Protein AF-E3QUL4-F1 (afdb_monomer)

Solvent-accessible surface area (backbone atoms only — not comparable to full-atom values): 12790 Å² total; per-residue (Å²): 132,83,76,80,67,70,58,68,69,60,56,51,50,53,51,51,54,30,65,42,43,37,55,55,48,41,48,52,41,49,52,46,49,48,53,45,52,54,41,51,61,76,57,54,64,98,81,70,79,78,53,68,69,62,55,53,52,51,54,49,54,52,49,51,42,53,48,42,48,53,48,25,51,50,28,25,52,36,48,44,66,66,49,54,39,53,64,72,71,51,74,93,81,52,77,64,54,59,53,44,52,52,50,27,52,52,43,48,51,52,46,52,53,48,52,41,52,45,33,53,51,43,36,54,49,38,58,58,38,41,70,77,33,68,94,43,93,57,36,64,58,45,52,52,52,45,50,40,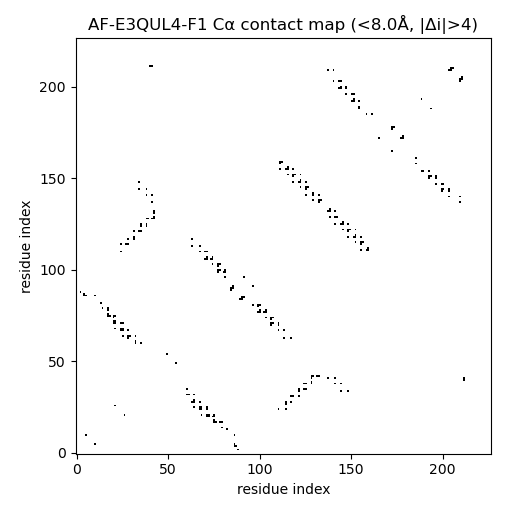35,50,53,50,35,53,51,46,53,47,53,50,49,51,51,52,52,55,66,76,34,62,87,71,37,84,84,42,73,66,37,58,49,51,54,52,49,48,54,50,50,54,55,50,50,52,49,52,40,52,51,52,52,46,56,54,63,70,34,71,93,60,41,91,73,70,75,76,78,73,72,73,77,78,76,73,89,76,133

Organism: Colletotrichum graminicola (strain M1.001 / M2 / FGSC 10212) (NCBI:txid645133)

Foldseek 3Di:
DDPPFDDVVVVVVLLCVLVCQLVLLLLLLVLLVLLQVLLVLLLDDPPDPDDVVNVVVVVVSVVLSVLSNVLSVVLSVLSCVQCVCVSVVHDDDDPVNVVSVVSSVVSSLVSLVSSLVSLVVSLVSLVVSLVVCPPHPCNVVSVLSNVLSVLSNVLSVLVNVLVVCCVVPVPPQVPDPVNVVSVVVNVCSSVVSSVSSVVSSCVCPVPPSNPSDPDCPPVPPPPDPDD

Sequence (227 aa):
MAYEGYSSKYLAGWVLQSVSIPFVHVGAASVFLSLFYLTRVLARPPSDETSRGLREGQKWAIGAFVWVCLASITSMGLSISLWAPRAVGLDYFTSSYAARSLASFVFDIALYVTDLICAISVLVYIVKARKKLLGTPLQKASNNLLACGILWLIHVVWLVLFILLTNLAYYAYTGEPLGCFLIILDVLLDIYLTFVVLVLLYVLVAKDKYAVWQPQEQEQKQEQPVV

Mean predicted aligned error: 11.68 Å

Nearest PDB structures (foldseek):
  6z0c-assembly4_D  TM=5.007E-01  e=1.179E+00  Escherichia coli
  7sk6-assembly1_A  TM=4.494E-01  e=4.145E+00  Homo sapiens
  6r1j-assembly1_D-2  TM=4.027E-01  e=6.602E+00  Aeromonas hydrophila J-1
  3szr-assembly1_A  TM=3.603E-01  e=7.592E+00  Homo sapiens

pLDDT: mean 73.42, std 15.61, range [31.94, 93.75]

Radius of gyration: 23.5 Å; Cα contacts (8 Å, |Δi|>4): 155; chains: 1; bounding box: 78×31×73 Å

Secondary structure (DSSP, 8-state):
-------HHHHHHHHHHHHHHHHHHHHHHHHHHHHHHHHHHHT--TT----HHHHHHHHHHHHHHHHHHHHHHHHHHHHHHHHHHHHTT--S--HHHHHHHHHHHHHHHHHHHHHHHHHHHHHHHHHHHHHTSTTSTTHHHHHHHHHHHHHHHHHHHHHHHHHHHHHHTTTTSSSSHHHHHHHHHHHHHHHHHHHHHHHHHHHHHH-GGG-S----TTSSSS-----

Structure (mmCIF, N/CA/C/O backbone):
data_AF-E3QUL4-F1
#
_entry.id   AF-E3QUL4-F1
#
loop_
_atom_site.group_PDB
_atom_site.id
_atom_site.type_symbol
_atom_site.label_atom_id
_atom_site.label_alt_id
_atom_site.label_comp_id
_atom_site.label_asym_id
_atom_site.label_entity_id
_atom_site.label_seq_id
_atom_site.pdbx_PDB_ins_code
_atom_site.Cartn_x
_atom_site.Cartn_y
_atom_site.Cartn_z
_atom_site.occupancy
_atom_site.B_iso_or_equiv
_atom_site.auth_seq_id
_atom_site.auth_comp_id
_atom_site.auth_asym_id
_atom_site.auth_atom_id
_atom_site.pdbx_PDB_model_num
ATOM 1 N N . MET A 1 1 ? 22.589 -4.316 -38.538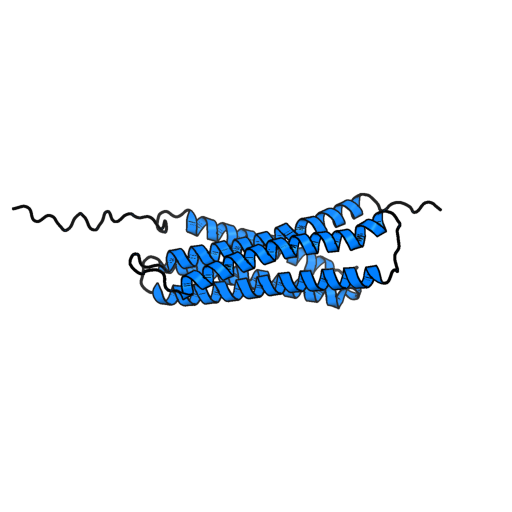 1.00 37.66 1 MET A N 1
ATOM 2 C CA . MET A 1 1 ? 22.754 -5.214 -37.378 1.00 37.66 1 MET A CA 1
ATOM 3 C C . MET A 1 1 ? 21.400 -5.313 -36.709 1.00 37.66 1 MET A C 1
ATOM 5 O O . MET A 1 1 ? 20.916 -4.301 -36.223 1.00 37.66 1 MET A O 1
ATOM 9 N N . ALA A 1 2 ? 20.736 -6.462 -36.817 1.00 31.94 2 ALA A N 1
ATOM 10 C CA . ALA A 1 2 ? 19.487 -6.694 -36.103 1.00 31.94 2 ALA A CA 1
ATOM 11 C C . ALA A 1 2 ? 19.832 -6.816 -34.616 1.00 31.94 2 ALA A C 1
ATOM 13 O O . ALA A 1 2 ? 20.668 -7.643 -34.259 1.00 31.94 2 ALA A O 1
ATOM 14 N N . TYR A 1 3 ? 19.260 -5.947 -33.782 1.00 45.00 3 TYR A N 1
ATOM 15 C CA . TYR A 1 3 ? 19.345 -6.091 -32.334 1.00 45.00 3 TYR A CA 1
ATOM 16 C C . TYR A 1 3 ? 18.737 -7.446 -31.975 1.00 45.00 3 TYR A C 1
ATOM 18 O O . TYR A 1 3 ? 17.579 -7.702 -32.308 1.00 45.00 3 TYR A O 1
ATOM 26 N N . GLU A 1 4 ? 19.526 -8.323 -31.352 1.00 47.56 4 GLU A N 1
ATOM 27 C CA . GLU A 1 4 ? 19.005 -9.531 -30.722 1.00 47.56 4 GLU A CA 1
ATOM 28 C C . GLU A 1 4 ? 17.884 -9.100 -29.774 1.00 47.56 4 GLU A C 1
ATOM 30 O O . GLU A 1 4 ? 18.109 -8.370 -28.807 1.00 47.56 4 GLU A O 1
ATOM 35 N N . GLY A 1 5 ? 16.648 -9.463 -30.125 1.00 52.28 5 GLY A N 1
ATOM 36 C CA . GLY A 1 5 ? 15.478 -9.124 -29.333 1.00 52.28 5 GLY A CA 1
ATOM 37 C C . GLY A 1 5 ? 15.658 -9.642 -27.911 1.00 52.28 5 GLY A C 1
ATOM 38 O O . GLY A 1 5 ? 16.126 -10.764 -27.711 1.00 52.28 5 GLY A O 1
ATOM 39 N N . TYR A 1 6 ? 15.295 -8.819 -26.924 1.00 58.78 6 TYR A N 1
ATOM 40 C CA . TYR A 1 6 ? 15.285 -9.222 -25.521 1.00 58.78 6 TYR A CA 1
ATOM 41 C C . TYR A 1 6 ? 14.637 -10.603 -25.372 1.00 58.78 6 TYR A C 1
ATOM 43 O O . TYR A 1 6 ? 13.536 -10.838 -25.875 1.00 58.78 6 TYR A O 1
ATOM 51 N N . SER A 1 7 ? 15.314 -11.516 -24.668 1.00 66.25 7 SER A N 1
ATOM 52 C CA . SER A 1 7 ? 14.764 -12.843 -24.382 1.00 66.25 7 SER A CA 1
ATOM 53 C C . SER A 1 7 ? 13.381 -12.695 -23.739 1.00 66.25 7 SER A C 1
ATOM 55 O O . SER A 1 7 ? 13.206 -11.936 -22.781 1.00 66.25 7 SER A O 1
ATOM 57 N N . SER A 1 8 ? 12.394 -13.423 -24.272 1.00 66.81 8 SER A N 1
ATOM 58 C CA . SER A 1 8 ? 10.973 -13.346 -23.894 1.00 66.81 8 SER A CA 1
ATOM 59 C C . SER A 1 8 ? 10.721 -13.481 -22.386 1.00 66.81 8 SER A C 1
ATOM 61 O O . SER A 1 8 ? 9.733 -12.960 -21.872 1.00 66.81 8 SER A O 1
ATOM 63 N N . LYS A 1 9 ? 11.649 -14.117 -21.660 1.00 69.12 9 LYS A N 1
ATOM 64 C CA . LYS A 1 9 ? 11.631 -14.250 -20.198 1.00 69.12 9 LYS A CA 1
ATOM 65 C C . LYS A 1 9 ? 11.775 -12.909 -19.469 1.00 69.12 9 LYS A C 1
ATOM 67 O O . LYS A 1 9 ? 11.078 -12.685 -18.484 1.00 69.12 9 LYS A O 1
ATOM 72 N N . TYR A 1 10 ? 12.633 -12.008 -19.950 1.00 71.50 10 TYR A N 1
ATOM 73 C CA . TYR A 1 10 ? 12.830 -10.690 -19.330 1.00 71.50 10 TYR A CA 1
ATOM 74 C C . TYR A 1 10 ? 11.648 -9.762 -19.592 1.00 71.50 10 TYR A C 1
ATOM 76 O O . TYR A 1 10 ? 11.209 -9.054 -18.690 1.00 71.50 10 TYR A O 1
ATOM 84 N N . LEU A 1 11 ? 11.082 -9.832 -20.801 1.00 77.06 11 LEU A N 1
ATOM 85 C CA . LEU A 1 11 ? 9.874 -9.094 -21.156 1.00 77.06 11 LEU A CA 1
ATOM 86 C C . LEU A 1 11 ? 8.696 -9.498 -20.257 1.00 77.06 11 LEU A C 1
A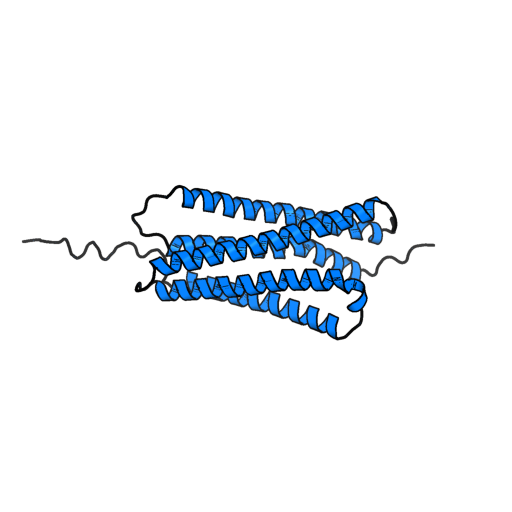TOM 88 O O . LEU A 1 11 ? 8.011 -8.636 -19.716 1.00 77.06 11 LEU A O 1
ATOM 92 N N . ALA A 1 12 ? 8.493 -10.804 -20.055 1.00 78.75 12 ALA A N 1
ATOM 93 C CA . ALA A 1 12 ? 7.454 -11.311 -19.163 1.00 78.75 12 ALA A CA 1
ATOM 94 C C . ALA A 1 12 ? 7.646 -10.817 -17.719 1.00 78.75 12 ALA A C 1
ATOM 96 O O . ALA A 1 12 ? 6.678 -10.405 -17.085 1.00 78.75 12 ALA A O 1
ATOM 97 N N . GLY A 1 13 ? 8.889 -10.796 -17.223 1.00 78.31 13 GLY A N 1
ATOM 98 C CA . GLY A 1 13 ? 9.216 -10.257 -15.902 1.00 78.31 13 GLY A CA 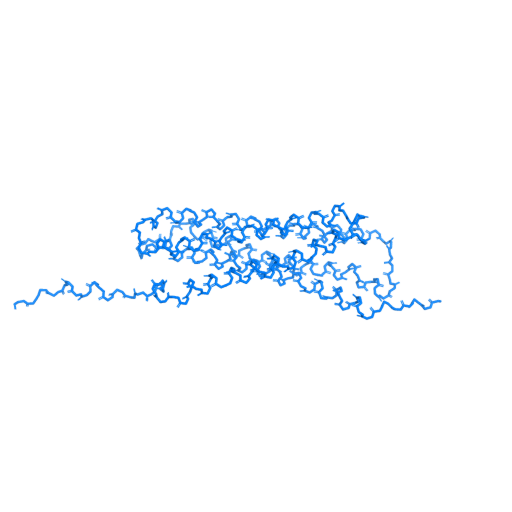1
ATOM 99 C C . GLY A 1 13 ? 8.867 -8.774 -15.756 1.00 78.31 13 GLY A C 1
ATOM 100 O O . GLY A 1 13 ? 8.212 -8.397 -14.789 1.00 78.31 13 GLY A O 1
ATOM 101 N N . TRP A 1 14 ? 9.232 -7.939 -16.731 1.00 80.12 14 TRP A N 1
ATOM 102 C CA . TRP A 1 14 ? 8.915 -6.505 -16.707 1.00 80.12 14 TRP A CA 1
ATOM 103 C C . TRP A 1 14 ? 7.418 -6.222 -16.820 1.00 80.12 14 TRP A C 1
ATOM 105 O O . TRP A 1 14 ? 6.906 -5.362 -16.107 1.00 80.12 14 TRP A O 1
ATOM 115 N N . VAL A 1 15 ? 6.700 -6.975 -17.657 1.00 83.00 15 VAL A N 1
ATOM 116 C CA . VAL A 1 15 ? 5.235 -6.884 -17.747 1.00 83.00 15 VAL A CA 1
ATOM 117 C C . VAL A 1 15 ? 4.599 -7.229 -16.407 1.00 83.00 15 VAL A C 1
ATOM 119 O O . VAL A 1 15 ? 3.779 -6.459 -15.912 1.00 83.00 15 VAL A O 1
ATOM 122 N N . LEU A 1 16 ? 4.989 -8.354 -15.803 1.00 83.25 16 LEU A N 1
ATOM 123 C CA . LEU A 1 16 ? 4.463 -8.779 -14.506 1.00 83.25 16 LEU A CA 1
ATOM 124 C C . LEU A 1 16 ? 4.759 -7.746 -13.419 1.00 83.25 16 LEU A C 1
ATOM 126 O O . LEU A 1 16 ? 3.859 -7.398 -12.659 1.00 83.25 16 LEU A O 1
ATOM 130 N N . GLN A 1 17 ? 5.977 -7.202 -13.390 1.00 81.25 17 GLN A N 1
ATOM 131 C CA . GLN A 1 17 ? 6.357 -6.163 -12.440 1.00 81.25 17 GLN A CA 1
ATOM 132 C C . GLN A 1 17 ? 5.483 -4.914 -12.598 1.00 81.25 17 GLN A C 1
ATOM 134 O O . GLN A 1 17 ? 4.876 -4.484 -11.621 1.00 81.25 17 GLN A O 1
ATOM 139 N N . SER A 1 18 ? 5.338 -4.365 -13.809 1.00 84.88 18 SER A N 1
ATOM 140 C CA . SER A 1 18 ? 4.512 -3.169 -14.026 1.00 84.88 18 SER A CA 1
ATOM 141 C C . SER A 1 18 ? 3.033 -3.418 -13.721 1.00 84.88 18 SER A C 1
ATOM 143 O O . SER A 1 18 ? 2.394 -2.590 -13.078 1.00 84.88 18 SER A O 1
ATOM 145 N N . VAL A 1 19 ? 2.486 -4.561 -14.146 1.00 87.06 19 VAL A N 1
ATOM 146 C CA . VAL A 1 19 ? 1.076 -4.917 -13.916 1.00 87.06 19 VAL A CA 1
ATOM 147 C C . VAL A 1 19 ? 0.793 -5.175 -12.437 1.00 87.06 19 VAL A C 1
ATOM 149 O O . VAL A 1 19 ? -0.322 -4.920 -11.998 1.00 87.06 19 VAL A O 1
ATOM 152 N N . SER A 1 20 ? 1.778 -5.626 -11.654 1.00 85.31 20 SER A N 1
ATOM 153 C CA . SER A 1 20 ? 1.618 -5.869 -10.213 1.00 85.31 20 SER A CA 1
ATOM 154 C C . SER A 1 20 ? 1.451 -4.594 -9.377 1.00 85.31 20 SER A C 1
ATOM 156 O O . SER A 1 20 ? 0.789 -4.645 -8.342 1.00 85.31 20 SER A O 1
ATOM 158 N N . ILE A 1 21 ? 1.959 -3.446 -9.848 1.00 86.12 21 ILE A N 1
ATOM 159 C CA . ILE A 1 21 ? 1.913 -2.146 -9.147 1.00 86.12 21 ILE A CA 1
ATOM 160 C C . ILE A 1 21 ? 0.496 -1.802 -8.644 1.00 86.12 21 ILE A C 1
ATOM 162 O O . ILE A 1 21 ? 0.326 -1.589 -7.440 1.00 86.12 21 ILE A O 1
ATOM 166 N N . PRO A 1 22 ? -0.553 -1.774 -9.495 1.00 88.12 22 PRO A N 1
ATOM 167 C CA . PRO A 1 22 ? -1.910 -1.504 -9.031 1.00 88.12 22 PRO A CA 1
ATOM 168 C C . PRO A 1 22 ? -2.423 -2.545 -8.042 1.00 88.12 22 PRO A C 1
ATOM 170 O O . PRO A 1 22 ? -3.096 -2.168 -7.092 1.00 88.12 22 PRO A O 1
ATOM 173 N N . PHE A 1 23 ? -2.102 -3.830 -8.200 1.00 85.62 23 PHE A N 1
ATOM 174 C CA . PHE A 1 23 ? -2.587 -4.853 -7.268 1.00 85.62 23 PHE A CA 1
ATOM 17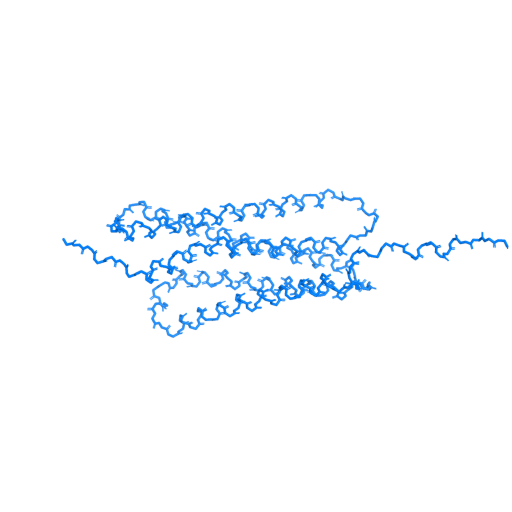5 C C . PHE A 1 23 ? -2.021 -4.664 -5.861 1.00 85.62 23 PHE A C 1
ATOM 177 O O . PHE A 1 23 ? -2.776 -4.771 -4.896 1.00 85.62 23 PHE A O 1
ATOM 184 N N . VAL A 1 24 ? -0.735 -4.325 -5.747 1.00 83.94 24 VAL A N 1
ATOM 185 C CA . VAL A 1 24 ? -0.077 -4.066 -4.458 1.00 83.94 24 VAL A CA 1
ATOM 186 C C . VAL A 1 24 ? -0.728 -2.870 -3.761 1.00 83.94 24 VAL A C 1
ATOM 188 O O . VAL A 1 24 ? -1.243 -2.997 -2.650 1.00 83.94 24 VAL A O 1
ATOM 191 N N . HIS A 1 25 ? -0.800 -1.721 -4.435 1.00 87.12 25 HIS A N 1
ATOM 192 C CA . HIS A 1 25 ? -1.299 -0.491 -3.814 1.00 87.12 25 HIS A CA 1
ATOM 193 C C . HIS A 1 25 ? -2.819 -0.480 -3.606 1.00 87.12 25 HIS A C 1
ATOM 195 O O . HIS A 1 25 ? -3.309 -0.023 -2.574 1.00 87.12 25 HIS A O 1
ATOM 201 N N . VAL A 1 26 ? -3.602 -1.024 -4.541 1.00 87.81 26 VAL A N 1
ATOM 202 C CA . VAL A 1 26 ? -5.056 -1.165 -4.351 1.00 87.81 26 VAL A CA 1
ATOM 203 C C . VAL A 1 26 ? -5.353 -2.185 -3.253 1.00 87.81 26 VAL A C 1
ATOM 205 O O . VAL A 1 26 ? -6.257 -1.960 -2.445 1.00 87.81 26 VAL A O 1
ATOM 208 N N . GLY A 1 27 ? -4.572 -3.266 -3.167 1.00 85.00 27 GLY A N 1
ATOM 209 C CA . GLY A 1 27 ? -4.618 -4.213 -2.055 1.00 85.00 27 GLY A CA 1
ATOM 210 C C . GLY A 1 27 ? -4.392 -3.506 -0.719 1.00 85.00 27 GLY A C 1
ATOM 211 O O . GLY A 1 27 ? -5.245 -3.581 0.168 1.00 85.00 27 GLY A O 1
ATOM 212 N N . ALA A 1 28 ? -3.326 -2.716 -0.616 1.00 84.50 28 ALA A N 1
ATOM 213 C CA . ALA A 1 28 ? -3.013 -1.910 0.559 1.00 84.50 28 ALA A CA 1
ATOM 214 C C . ALA A 1 28 ? -4.138 -0.936 0.948 1.00 84.50 28 ALA A C 1
ATOM 216 O O . ALA A 1 28 ? -4.596 -0.909 2.099 1.00 84.50 28 ALA A O 1
ATOM 217 N N . ALA A 1 29 ? -4.663 -0.194 -0.026 1.00 87.19 29 ALA A N 1
ATOM 218 C CA . ALA A 1 29 ? -5.773 0.727 0.184 1.00 87.19 29 ALA A CA 1
ATOM 219 C C . ALA A 1 29 ? -7.063 0.000 0.609 1.00 87.19 29 ALA A C 1
ATOM 221 O O . ALA A 1 29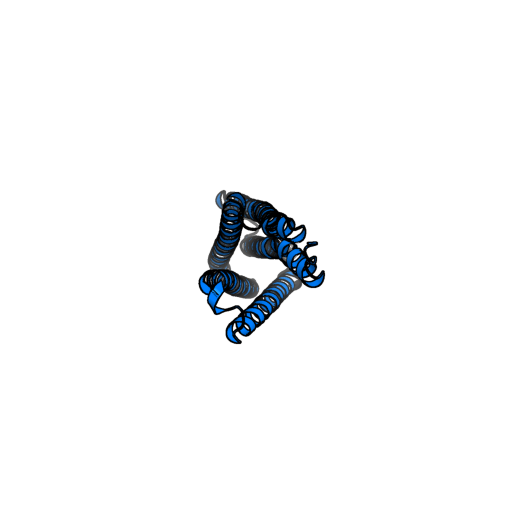 ? -7.829 0.516 1.428 1.00 87.19 29 ALA A O 1
ATOM 222 N N . SER A 1 30 ? -7.302 -1.215 0.107 1.00 86.19 30 SER A N 1
ATOM 223 C CA . SER A 1 30 ? -8.457 -2.037 0.489 1.00 86.19 30 SER A CA 1
ATOM 224 C C . SER A 1 30 ? -8.366 -2.548 1.932 1.00 86.19 30 SER A C 1
ATOM 226 O O . SER A 1 30 ? -9.372 -2.540 2.651 1.00 86.19 30 SER A O 1
ATOM 228 N N . VAL A 1 31 ? -7.166 -2.915 2.401 1.00 86.19 31 VAL A N 1
ATOM 229 C CA . VAL A 1 31 ? -6.913 -3.291 3.802 1.00 86.19 31 VAL A CA 1
ATOM 230 C C . VAL A 1 31 ? -7.156 -2.093 4.713 1.00 86.19 31 VAL A C 1
ATOM 232 O O . VAL A 1 31 ? -7.881 -2.213 5.704 1.00 86.19 31 VAL A O 1
ATOM 235 N N . PHE A 1 32 ? -6.635 -0.917 4.350 1.00 87.75 32 PHE A N 1
ATOM 236 C CA . PHE A 1 32 ? -6.916 0.332 5.060 1.00 87.75 32 PHE A CA 1
ATOM 237 C C . PHE A 1 32 ? -8.424 0.593 5.176 1.00 87.75 32 PHE A C 1
ATOM 239 O O . PHE A 1 32 ? -8.929 0.837 6.276 1.00 87.75 32 PHE A O 1
ATOM 246 N N . LEU A 1 33 ? -9.154 0.498 4.063 1.00 88.00 33 LEU A N 1
ATOM 247 C CA . LEU A 1 33 ? -10.591 0.753 4.024 1.00 88.00 33 LEU A CA 1
ATOM 248 C C . LEU A 1 33 ? -11.361 -0.253 4.895 1.00 88.00 33 LEU A C 1
ATOM 250 O O . LEU A 1 33 ? -12.254 0.133 5.654 1.00 88.00 33 LEU A O 1
ATOM 254 N N . SER A 1 34 ? -10.967 -1.526 4.850 1.00 85.44 34 SER A N 1
ATOM 255 C CA . SER A 1 34 ? -11.542 -2.602 5.664 1.00 85.44 34 SER A CA 1
ATOM 256 C C . SER A 1 34 ? -11.335 -2.347 7.156 1.00 85.44 34 SER A C 1
ATOM 258 O O . SER A 1 34 ? -12.295 -2.371 7.927 1.00 85.44 34 SER A O 1
ATOM 260 N N . LEU A 1 35 ? -10.106 -2.023 7.568 1.00 85.62 35 LEU A N 1
ATOM 261 C CA . LEU A 1 35 ? -9.788 -1.671 8.953 1.00 85.62 35 LEU A CA 1
ATOM 262 C C . LEU A 1 35 ? -10.561 -0.428 9.402 1.00 85.62 35 LEU A C 1
ATOM 264 O O . LEU A 1 35 ? -11.106 -0.414 10.506 1.00 85.62 35 LEU A O 1
ATOM 268 N N . PHE A 1 36 ? -10.666 0.595 8.554 1.00 86.31 36 PHE A N 1
ATOM 269 C CA . PHE A 1 36 ? -11.406 1.819 8.856 1.00 86.31 36 PHE A CA 1
ATOM 270 C C . PHE A 1 36 ? -12.895 1.540 9.095 1.00 86.31 36 PHE A C 1
ATOM 272 O O . PHE A 1 36 ? -13.444 1.952 10.123 1.00 86.31 36 PHE A O 1
ATOM 279 N N . TYR A 1 37 ? -13.548 0.801 8.194 1.00 83.38 37 TYR A N 1
ATOM 280 C CA . TYR A 1 37 ? -14.965 0.465 8.335 1.00 83.38 37 TYR A CA 1
ATOM 281 C C . TYR A 1 37 ? -15.231 -0.499 9.492 1.00 83.38 37 TYR A C 1
ATOM 283 O O . TYR A 1 37 ? -16.180 -0.269 10.239 1.00 83.38 37 TYR A O 1
ATOM 291 N N . LEU A 1 38 ? -14.385 -1.508 9.719 1.00 82.00 38 LEU A N 1
ATOM 292 C CA . LEU A 1 38 ? -14.512 -2.400 10.879 1.00 82.00 38 LEU A CA 1
ATOM 293 C C . LEU A 1 38 ? -14.353 -1.636 12.195 1.00 82.00 38 LEU A C 1
ATOM 295 O O . LEU A 1 38 ? -15.157 -1.806 13.110 1.00 82.00 38 LEU A O 1
ATOM 299 N N . THR A 1 39 ? -13.371 -0.735 12.277 1.00 81.81 39 THR A N 1
ATOM 300 C CA . THR A 1 39 ? -13.189 0.129 13.454 1.00 81.81 39 THR A CA 1
ATOM 301 C C . THR A 1 39 ? -14.421 0.981 13.691 1.00 81.81 39 THR A C 1
ATOM 303 O O . THR A 1 39 ? -14.902 1.075 14.817 1.00 81.81 39 THR A O 1
ATOM 306 N N . ARG A 1 40 ? -14.954 1.589 12.626 1.00 78.31 40 ARG A N 1
ATOM 307 C CA . ARG A 1 40 ? -16.162 2.412 12.691 1.00 78.31 40 ARG A CA 1
ATOM 308 C C . ARG A 1 40 ? -17.345 1.613 13.216 1.00 78.31 40 ARG A C 1
ATOM 310 O O . ARG A 1 40 ? -18.096 2.127 14.037 1.00 78.31 40 ARG A O 1
ATOM 317 N N . VAL A 1 41 ? -17.523 0.401 12.711 1.00 76.19 41 VAL A N 1
ATOM 318 C CA . VAL A 1 41 ? -18.624 -0.476 13.089 1.00 76.19 41 VAL A CA 1
ATOM 319 C C . VAL A 1 41 ? -18.518 -0.885 14.561 1.00 76.19 41 VAL A C 1
ATOM 321 O O . VAL A 1 41 ? -19.501 -0.772 15.284 1.00 76.19 41 VAL A O 1
ATOM 324 N N . LEU A 1 42 ? -17.324 -1.250 15.038 1.00 73.56 42 LEU A N 1
ATOM 325 C CA . LEU A 1 42 ? -17.105 -1.578 16.452 1.00 73.56 42 LEU A CA 1
ATOM 326 C C . LEU A 1 42 ? -17.238 -0.364 17.383 1.00 73.56 42 LEU A C 1
ATOM 328 O O . LEU A 1 42 ? -17.606 -0.519 18.540 1.00 73.56 42 LEU A O 1
ATOM 332 N N . ALA A 1 43 ? -16.909 0.839 16.908 1.00 69.44 43 ALA A N 1
ATOM 333 C CA . ALA A 1 43 ? -16.900 2.057 17.715 1.00 69.44 43 ALA A CA 1
ATOM 334 C C . ALA A 1 43 ? -18.256 2.776 17.798 1.00 69.44 43 ALA A C 1
ATOM 336 O O . ALA A 1 43 ? -18.336 3.804 18.474 1.00 69.44 43 ALA A O 1
ATOM 337 N N . ARG A 1 44 ? -19.288 2.312 17.079 1.00 66.31 44 ARG A N 1
ATOM 338 C CA . ARG A 1 44 ? -20.589 2.988 16.998 1.00 66.31 44 ARG A CA 1
ATOM 339 C C . ARG A 1 44 ? -21.531 2.484 18.102 1.00 66.31 44 ARG A C 1
ATOM 341 O O . ARG A 1 44 ? -21.897 1.312 18.069 1.00 66.31 44 ARG A O 1
ATOM 348 N N . PRO A 1 45 ? -21.979 3.338 19.039 1.00 54.78 45 PRO A N 1
ATOM 349 C CA . PRO A 1 45 ? -23.174 3.045 19.817 1.00 54.78 45 PRO A CA 1
ATOM 350 C C . PRO A 1 45 ? -24.414 3.152 18.905 1.00 54.78 45 PRO A C 1
ATOM 352 O O . PRO A 1 45 ? -24.408 3.972 17.979 1.00 54.78 45 PRO A O 1
ATOM 355 N N . PRO A 1 46 ? -25.483 2.374 19.154 1.00 49.78 46 PRO A N 1
ATOM 356 C CA . PRO A 1 46 ? -26.695 2.386 18.330 1.00 49.78 46 PRO A CA 1
ATOM 357 C C . PRO A 1 46 ? -27.433 3.739 18.280 1.00 49.78 46 PRO A C 1
ATOM 359 O O . PRO A 1 46 ? -28.239 3.944 17.381 1.00 49.78 46 PRO A O 1
ATOM 362 N N . SER A 1 47 ? -27.138 4.681 19.183 1.00 45.66 47 SER A N 1
ATOM 363 C CA . SER A 1 47 ? -27.900 5.926 19.359 1.00 45.66 47 SER A CA 1
ATOM 364 C C . SER A 1 47 ? -27.208 7.215 18.891 1.00 45.66 47 SER A C 1
ATOM 366 O O . SER A 1 47 ? -27.808 8.280 18.992 1.00 45.66 47 SER A O 1
ATOM 368 N N . ASP A 1 48 ? -25.956 7.168 18.419 1.00 47.88 48 ASP A N 1
ATOM 369 C CA . ASP A 1 48 ? -25.177 8.394 18.173 1.00 47.88 48 ASP A CA 1
ATOM 370 C C . ASP A 1 48 ? -25.283 8.845 16.703 1.00 47.88 48 ASP A C 1
ATOM 372 O O . ASP A 1 48 ? -24.636 8.305 15.789 1.00 47.88 48 ASP A O 1
ATOM 376 N N . GLU A 1 49 ? -26.134 9.847 16.467 1.00 47.16 49 GLU A N 1
ATOM 377 C CA . GLU A 1 49 ? -26.295 10.518 15.181 1.00 47.16 49 GLU A CA 1
ATOM 378 C C . GLU A 1 49 ? -24.964 11.133 14.717 1.00 47.16 49 GLU A C 1
ATOM 380 O O . GLU A 1 49 ? -24.483 12.156 15.191 1.00 47.16 49 GLU A O 1
ATOM 385 N N . THR A 1 50 ? -24.362 10.463 13.738 1.00 54.81 50 THR A N 1
ATOM 386 C CA . THR A 1 50 ? -23.500 10.988 12.668 1.00 54.81 50 THR A CA 1
ATOM 387 C C . THR A 1 50 ? -22.794 12.332 12.940 1.00 54.81 50 THR A C 1
ATOM 389 O O . THR A 1 50 ? -23.066 13.338 12.282 1.00 54.81 50 THR A O 1
ATOM 392 N N . SER A 1 51 ? -21.812 12.349 13.849 1.00 58.38 51 SER A N 1
ATOM 393 C CA . SER A 1 51 ? -20.966 13.534 14.054 1.00 58.38 51 SER A CA 1
ATOM 394 C C . SER A 1 51 ? -20.290 13.962 12.739 1.00 58.38 51 SER A C 1
ATOM 396 O O . SER A 1 51 ? -19.842 13.127 11.947 1.00 58.38 51 SER A O 1
ATOM 398 N N . ARG A 1 52 ? -20.211 15.276 12.471 1.00 61.19 52 ARG A N 1
ATOM 399 C CA . ARG A 1 52 ? -19.636 15.832 11.223 1.00 61.19 52 ARG A CA 1
ATOM 400 C C . ARG A 1 52 ? -18.241 15.272 10.913 1.00 61.19 52 ARG A C 1
ATOM 402 O O . ARG A 1 52 ? -17.967 14.927 9.767 1.00 61.19 52 ARG A O 1
ATOM 409 N N . GLY A 1 53 ? -17.407 15.079 11.938 1.00 63.38 53 GLY A N 1
ATOM 410 C CA . GLY A 1 53 ? -16.077 14.479 11.793 1.00 63.38 53 GLY A CA 1
ATOM 411 C C . GLY A 1 53 ? -16.091 13.049 11.233 1.00 63.38 53 GLY A C 1
ATOM 412 O O . GLY A 1 53 ? -15.165 12.659 10.526 1.00 63.38 53 GLY A O 1
ATOM 413 N N . LEU A 1 54 ? -17.160 12.279 11.466 1.00 65.56 54 LEU A N 1
ATOM 414 C CA . LEU A 1 54 ? -17.309 10.920 10.938 1.00 65.56 54 LEU A CA 1
ATOM 415 C C . LEU A 1 54 ? -17.603 10.903 9.428 1.00 65.56 54 LEU A C 1
ATOM 417 O O . LEU A 1 54 ? -17.158 9.990 8.729 1.00 65.56 54 LEU A O 1
ATOM 421 N N . ARG A 1 55 ? -18.350 11.893 8.916 1.00 73.50 55 ARG A N 1
ATOM 422 C CA . ARG A 1 55 ? -18.600 12.052 7.469 1.00 73.50 55 ARG A CA 1
ATOM 423 C C . ARG A 1 55 ? -17.345 12.521 6.747 1.00 73.50 55 ARG A C 1
ATOM 425 O O . ARG A 1 55 ? -17.034 11.991 5.687 1.00 73.50 55 ARG A O 1
ATOM 432 N N . GLU A 1 56 ? -16.609 13.456 7.341 1.00 79.00 56 GLU A N 1
ATOM 433 C CA . GLU A 1 56 ? -15.349 13.936 6.769 1.00 79.00 56 GLU A CA 1
ATOM 434 C C . GLU A 1 56 ? -14.292 12.823 6.701 1.00 79.00 56 GLU A C 1
ATOM 436 O O . GLU A 1 56 ? -13.659 12.647 5.663 1.00 79.00 56 GLU A O 1
ATOM 441 N N . GLY A 1 57 ? -14.185 11.972 7.732 1.00 78.00 57 GLY A N 1
ATOM 442 C CA . GLY A 1 57 ? -13.287 10.810 7.702 1.00 78.00 57 GLY A CA 1
ATOM 443 C C . GLY A 1 57 ? -13.605 9.803 6.588 1.00 78.00 57 GLY A C 1
ATOM 444 O O . GLY A 1 57 ? -12.692 9.261 5.974 1.00 78.00 57 GLY A O 1
ATOM 445 N N . GLN A 1 58 ? -14.886 9.580 6.275 1.00 83.81 58 GLN A N 1
ATOM 446 C CA . GLN A 1 58 ? -15.293 8.708 5.161 1.00 83.81 58 GLN A CA 1
ATOM 447 C C . GLN A 1 58 ? -14.952 9.299 3.798 1.00 83.81 58 GLN A C 1
ATOM 449 O O . GLN A 1 58 ? -14.442 8.584 2.940 1.00 83.81 58 GLN A O 1
ATOM 454 N N . LYS A 1 59 ? -15.222 10.595 3.597 1.00 87.06 59 LYS A N 1
ATOM 455 C CA . LYS A 1 59 ? -14.852 11.282 2.354 1.00 87.06 59 LYS A CA 1
ATOM 456 C C . LYS A 1 59 ? -13.347 11.204 2.132 1.00 87.06 59 LYS A C 1
ATOM 458 O O . LYS A 1 59 ? -12.920 10.907 1.023 1.00 87.06 59 LYS A O 1
ATOM 463 N N . TRP A 1 60 ? -12.565 11.414 3.191 1.00 89.12 60 TRP A N 1
ATOM 464 C CA . TRP A 1 60 ? -11.113 11.310 3.124 1.00 89.12 60 TRP A CA 1
ATOM 465 C C . TRP A 1 60 ? -10.653 9.882 2.814 1.00 89.12 60 TRP A C 1
ATOM 467 O O . TRP A 1 60 ? -9.849 9.701 1.910 1.00 89.12 60 TRP A O 1
ATOM 477 N N . ALA A 1 61 ? -11.206 8.863 3.482 1.00 87.88 61 ALA A N 1
ATOM 478 C CA . ALA A 1 61 ? -10.841 7.465 3.238 1.00 87.88 61 ALA A CA 1
ATOM 479 C C . ALA A 1 61 ? -11.158 7.010 1.801 1.00 87.88 61 ALA A C 1
ATOM 481 O O . ALA A 1 61 ? -10.336 6.356 1.163 1.00 87.88 61 ALA A O 1
ATOM 482 N N . ILE A 1 62 ? -12.324 7.392 1.269 1.00 89.69 62 ILE A N 1
ATOM 483 C CA . ILE A 1 62 ? -12.696 7.111 -0.125 1.00 89.69 62 ILE A CA 1
ATOM 484 C C . ILE A 1 62 ? -11.814 7.915 -1.087 1.00 89.69 62 ILE A C 1
ATOM 486 O O . ILE A 1 62 ? -11.352 7.373 -2.084 1.00 89.69 62 ILE A O 1
ATOM 490 N N . GLY A 1 63 ? -11.544 9.187 -0.783 1.00 90.75 63 GLY A N 1
ATOM 491 C CA . GLY A 1 63 ? -10.659 10.031 -1.584 1.00 90.75 63 GLY A CA 1
ATOM 492 C C . GLY A 1 63 ? -9.241 9.468 -1.676 1.00 90.75 63 GLY A C 1
ATOM 493 O O . GLY A 1 63 ? -8.693 9.391 -2.772 1.00 90.75 63 GLY A O 1
ATOM 494 N N . ALA A 1 64 ? -8.686 8.999 -0.556 1.00 89.50 64 ALA A N 1
ATOM 495 C CA . ALA A 1 64 ? -7.395 8.321 -0.510 1.00 89.50 64 ALA A CA 1
ATOM 496 C C . ALA A 1 64 ? -7.405 7.040 -1.357 1.00 89.50 64 ALA A C 1
ATOM 498 O O . ALA A 1 64 ? -6.499 6.834 -2.156 1.00 89.50 64 ALA A O 1
ATOM 499 N N . PHE A 1 65 ? -8.461 6.226 -1.262 1.00 92.19 65 PHE A N 1
ATOM 500 C CA . PHE A 1 65 ? -8.607 5.019 -2.078 1.00 92.19 65 PHE A CA 1
ATOM 501 C C . PHE A 1 65 ? -8.647 5.327 -3.585 1.00 92.19 65 PHE A C 1
ATOM 503 O O . PHE A 1 65 ? -7.930 4.704 -4.367 1.00 92.19 65 PHE A O 1
ATOM 510 N N . VAL A 1 66 ? -9.450 6.312 -3.999 1.00 93.44 66 VAL A N 1
ATOM 511 C CA . VAL A 1 66 ? -9.547 6.736 -5.407 1.00 93.44 66 VAL A CA 1
ATOM 512 C C . VAL A 1 66 ? -8.210 7.281 -5.907 1.00 93.44 66 VAL A C 1
ATOM 514 O O . VAL A 1 66 ? -7.781 6.928 -7.005 1.00 93.44 66 VAL A O 1
ATOM 517 N N . TRP A 1 67 ? -7.532 8.097 -5.097 1.00 93.75 67 TRP A N 1
ATOM 518 C CA . TRP A 1 67 ? -6.193 8.595 -5.403 1.00 93.75 67 TRP A CA 1
ATOM 519 C C . TRP A 1 67 ? -5.200 7.449 -5.615 1.00 93.75 67 TRP A C 1
ATOM 521 O O . TRP A 1 67 ? -4.535 7.427 -6.646 1.00 93.75 67 TRP A O 1
ATOM 531 N N . VAL A 1 68 ? -5.151 6.465 -4.711 1.00 92.56 68 VAL A N 1
ATOM 532 C CA . VAL A 1 68 ? -4.255 5.303 -4.830 1.00 92.56 68 VAL A CA 1
ATOM 533 C C . VAL A 1 68 ? -4.549 4.493 -6.096 1.00 92.56 68 VAL A C 1
ATOM 535 O O . VAL A 1 68 ? -3.622 4.107 -6.809 1.00 92.56 68 VAL A O 1
ATOM 538 N N . CYS A 1 69 ? -5.822 4.288 -6.446 1.00 92.44 69 CYS A N 1
ATOM 539 C CA . CYS A 1 69 ? -6.194 3.605 -7.690 1.00 92.44 69 CYS A CA 1
ATOM 540 C C . CYS A 1 69 ? -5.680 4.355 -8.931 1.00 92.44 69 CYS A C 1
ATOM 542 O O . CYS A 1 69 ? -5.070 3.760 -9.815 1.00 92.44 69 CYS A O 1
ATOM 544 N N . LEU A 1 70 ? -5.892 5.672 -8.997 1.00 93.62 70 LEU A N 1
ATOM 545 C CA . LEU A 1 70 ? -5.465 6.485 -10.139 1.00 93.62 70 LEU A CA 1
ATOM 546 C C . LEU A 1 70 ? -3.940 6.607 -10.225 1.00 93.62 70 LEU A C 1
ATOM 548 O O . LEU A 1 70 ? -3.363 6.449 -11.303 1.00 93.62 70 LEU A O 1
ATOM 552 N N . ALA A 1 71 ? -3.281 6.865 -9.097 1.00 92.38 71 ALA A N 1
ATOM 553 C CA . ALA A 1 71 ? -1.834 7.014 -9.023 1.00 92.38 71 ALA A CA 1
ATOM 554 C C . ALA A 1 71 ? -1.114 5.697 -9.346 1.00 92.38 71 ALA A C 1
ATOM 556 O O . ALA A 1 71 ? -0.112 5.723 -10.055 1.00 92.38 71 ALA A O 1
ATOM 557 N N . SER A 1 72 ? -1.646 4.545 -8.928 1.00 90.94 72 SER A N 1
ATOM 558 C CA . SER A 1 72 ? -1.043 3.238 -9.226 1.00 90.94 72 SER A CA 1
ATOM 559 C C . SER A 1 72 ? -1.188 2.820 -10.691 1.00 90.94 72 SER A C 1
ATOM 561 O O . SER A 1 72 ? -0.226 2.331 -11.280 1.00 90.94 72 SER A O 1
ATOM 563 N N . ILE A 1 73 ? -2.331 3.097 -11.333 1.00 93.06 73 ILE A N 1
ATOM 564 C CA . ILE A 1 73 ? -2.486 2.928 -12.790 1.00 93.06 73 ILE A CA 1
ATOM 565 C C . ILE A 1 73 ? -1.535 3.869 -13.544 1.00 93.06 73 ILE A C 1
ATOM 567 O O . ILE A 1 73 ? -0.921 3.475 -14.537 1.00 93.06 73 ILE A O 1
ATOM 571 N N . THR A 1 74 ? -1.383 5.104 -13.061 1.00 92.06 74 THR A N 1
ATOM 572 C CA . THR A 1 74 ? -0.450 6.078 -13.646 1.00 92.06 74 THR A CA 1
ATOM 573 C C . THR A 1 74 ? 0.998 5.601 -13.516 1.00 92.06 74 THR A C 1
ATOM 575 O O . THR A 1 74 ? 1.728 5.629 -14.507 1.00 92.06 74 THR A O 1
ATOM 578 N N . SER A 1 75 ? 1.400 5.094 -12.345 1.00 88.75 75 SER A N 1
ATOM 579 C CA . SER A 1 75 ? 2.730 4.511 -12.135 1.00 88.75 75 SER A CA 1
ATOM 580 C C . SER A 1 75 ? 2.964 3.296 -13.038 1.00 88.75 75 SER A C 1
ATOM 582 O O . SER A 1 75 ? 3.985 3.230 -13.720 1.00 88.75 75 SER A O 1
ATOM 584 N N . MET A 1 76 ? 1.983 2.395 -13.176 1.00 90.50 76 MET A N 1
ATOM 585 C CA . MET A 1 76 ? 2.053 1.287 -14.139 1.00 90.50 76 MET A CA 1
ATOM 586 C C . MET A 1 76 ? 2.309 1.789 -15.566 1.00 90.50 76 MET A C 1
ATOM 588 O O . MET A 1 76 ? 3.196 1.277 -16.249 1.00 90.50 76 MET A O 1
ATOM 592 N N . GLY A 1 77 ? 1.570 2.805 -16.019 1.00 88.88 77 GLY A N 1
ATOM 593 C CA . GLY A 1 77 ? 1.764 3.399 -17.343 1.00 88.88 77 GLY A CA 1
ATOM 594 C C . GLY A 1 77 ? 3.160 4.004 -17.526 1.00 88.88 77 GLY A C 1
ATOM 595 O O . GLY A 1 77 ? 3.798 3.785 -18.559 1.00 88.88 77 GLY A O 1
ATOM 596 N N . LEU A 1 78 ? 3.666 4.712 -16.513 1.00 87.69 78 LEU A N 1
ATOM 597 C CA . LEU A 1 78 ? 5.019 5.275 -16.513 1.00 87.69 78 LEU A CA 1
ATOM 598 C C . LEU A 1 78 ? 6.086 4.175 -16.535 1.00 87.69 78 LEU A C 1
ATOM 600 O O . LEU A 1 78 ? 7.007 4.251 -17.348 1.00 87.69 78 LEU A O 1
ATOM 604 N N . SER A 1 79 ? 5.913 3.122 -15.740 1.00 85.12 79 SER A N 1
ATOM 605 C CA . SER A 1 79 ? 6.776 1.940 -15.708 1.00 85.12 79 SER A CA 1
ATOM 606 C C . SER A 1 79 ? 6.857 1.270 -17.084 1.00 85.12 79 SER A C 1
ATOM 608 O O . SER A 1 79 ? 7.952 1.092 -17.618 1.00 85.12 79 SER A O 1
ATOM 610 N N . ILE A 1 80 ? 5.713 1.015 -17.734 1.00 86.19 80 ILE A N 1
ATOM 611 C CA . ILE A 1 80 ? 5.660 0.463 -19.101 1.00 86.19 80 ILE A CA 1
ATOM 612 C C . ILE A 1 80 ? 6.362 1.394 -20.094 1.00 86.19 80 ILE A C 1
ATOM 614 O O . ILE A 1 80 ? 7.137 0.939 -20.937 1.00 86.19 80 ILE A O 1
ATOM 618 N N . SER A 1 81 ? 6.154 2.707 -19.974 1.00 85.06 81 SER A N 1
ATOM 619 C CA . SER A 1 81 ? 6.773 3.698 -20.864 1.00 85.06 81 SER A CA 1
ATOM 620 C C . SER A 1 81 ? 8.307 3.752 -20.779 1.00 85.06 81 SER A C 1
ATOM 622 O O . SER A 1 81 ? 8.942 4.276 -21.699 1.00 85.06 81 SER A O 1
ATOM 624 N N . LEU A 1 82 ? 8.904 3.221 -19.702 1.00 80.38 82 LEU A N 1
ATOM 625 C CA . LEU A 1 82 ? 10.355 3.157 -19.504 1.00 80.38 82 LEU A CA 1
ATOM 626 C C . LEU A 1 82 ? 10.998 1.968 -20.216 1.00 80.38 82 LEU A C 1
ATOM 628 O O . LEU A 1 82 ? 12.100 2.105 -20.751 1.00 80.38 82 LEU A O 1
ATOM 632 N N . TRP A 1 83 ? 10.344 0.805 -20.225 1.00 79.88 83 TRP A N 1
ATOM 633 C CA . TRP A 1 83 ? 10.928 -0.418 -20.782 1.00 79.88 83 TRP A CA 1
ATOM 634 C C . TRP A 1 83 ? 10.373 -0.804 -22.157 1.00 79.88 83 TRP A C 1
ATOM 636 O O . TRP A 1 83 ? 11.097 -1.425 -22.936 1.00 79.88 83 TRP A O 1
ATOM 646 N N . ALA A 1 84 ? 9.149 -0.407 -22.517 1.00 81.62 84 ALA A N 1
ATOM 647 C CA . ALA A 1 84 ? 8.555 -0.756 -23.811 1.00 81.62 84 ALA A CA 1
ATOM 648 C C . ALA A 1 84 ? 9.362 -0.237 -25.022 1.00 81.62 84 ALA A C 1
ATOM 650 O O . ALA A 1 84 ? 9.573 -1.017 -25.952 1.00 81.62 84 ALA A O 1
ATOM 651 N N . PRO A 1 85 ? 9.903 1.003 -25.026 1.00 77.12 85 PRO A N 1
ATOM 652 C CA . PRO A 1 85 ? 10.773 1.470 -26.112 1.00 77.12 85 PRO A CA 1
ATOM 653 C C . PRO A 1 85 ? 12.073 0.659 -26.228 1.00 77.12 85 PRO A C 1
ATOM 655 O O . PRO A 1 85 ? 12.504 0.324 -27.330 1.00 77.12 85 PRO A O 1
ATOM 658 N N . ARG A 1 86 ? 12.652 0.251 -25.088 1.00 71.62 86 ARG A N 1
ATOM 659 C CA . ARG A 1 86 ? 13.864 -0.587 -25.043 1.00 71.62 86 ARG A CA 1
ATOM 660 C C . ARG A 1 86 ? 13.631 -1.967 -25.643 1.00 71.62 86 ARG A C 1
ATOM 662 O O . ARG A 1 86 ? 14.505 -2.485 -26.330 1.00 71.62 86 ARG A O 1
ATOM 669 N N . ALA A 1 87 ? 12.451 -2.543 -25.415 1.00 73.06 87 ALA A N 1
ATOM 670 C CA . ALA A 1 87 ? 12.081 -3.848 -25.953 1.00 73.06 87 ALA A CA 1
ATOM 671 C C . ALA A 1 87 ? 12.010 -3.867 -27.492 1.00 73.06 87 ALA A C 1
ATOM 673 O O . ALA A 1 87 ? 12.219 -4.917 -28.094 1.00 73.06 87 ALA A O 1
ATOM 674 N N . VAL A 1 88 ? 11.761 -2.714 -28.126 1.00 74.75 88 VAL A N 1
ATOM 675 C CA . VAL A 1 88 ? 11.703 -2.556 -29.592 1.00 74.75 88 VAL A CA 1
ATOM 676 C C . VAL A 1 88 ? 12.941 -1.863 -30.180 1.00 74.75 88 VAL A C 1
ATOM 678 O O . VAL A 1 88 ? 12.933 -1.473 -31.345 1.00 74.75 88 VAL A O 1
ATOM 681 N N . GLY A 1 89 ? 14.012 -1.703 -29.393 1.00 66.56 89 GLY A N 1
ATOM 682 C CA . GLY A 1 89 ? 15.275 -1.103 -29.843 1.00 66.56 89 GLY A CA 1
ATOM 683 C C . GLY A 1 89 ? 15.229 0.416 -30.056 1.00 66.56 89 GLY A C 1
ATOM 684 O O . GLY A 1 89 ? 16.140 0.973 -30.668 1.00 66.56 89 GLY A O 1
ATOM 685 N N . LEU A 1 90 ? 14.189 1.093 -29.559 1.00 65.94 90 LEU A N 1
ATOM 686 C CA . LEU A 1 90 ? 14.031 2.543 -29.639 1.00 65.94 90 LEU A CA 1
ATOM 687 C C . LEU A 1 90 ? 14.573 3.205 -28.367 1.00 65.94 90 LEU A C 1
ATOM 689 O O . LEU A 1 90 ? 13.862 3.398 -27.385 1.00 65.94 90 LEU A O 1
ATOM 693 N N . ASP A 1 91 ? 15.842 3.585 -28.474 1.00 60.06 91 ASP A N 1
ATOM 694 C CA . ASP A 1 91 ? 16.540 4.633 -27.728 1.00 60.06 91 ASP A CA 1
ATOM 695 C C . ASP A 1 91 ? 16.812 4.437 -26.222 1.00 60.06 91 ASP A C 1
ATOM 697 O O . ASP A 1 91 ? 15.935 4.184 -25.396 1.00 60.06 91 ASP A O 1
ATOM 701 N N . TYR A 1 92 ? 18.082 4.637 -25.859 1.00 54.44 92 TYR A N 1
ATOM 702 C CA . TYR A 1 92 ? 18.609 4.510 -24.496 1.00 54.44 92 TYR A CA 1
ATOM 703 C C . TYR A 1 92 ? 18.921 5.869 -23.841 1.00 54.44 92 TYR A C 1
ATOM 705 O O . TYR A 1 92 ? 19.168 5.902 -22.637 1.00 54.44 92 TYR A O 1
ATOM 713 N N . PHE A 1 93 ? 18.885 6.990 -24.582 1.00 54.22 93 PHE A N 1
ATOM 714 C CA . PHE A 1 93 ? 19.472 8.259 -24.115 1.00 54.22 93 PHE A CA 1
ATOM 715 C C . PHE A 1 93 ? 18.754 9.535 -24.598 1.00 54.22 93 PHE A C 1
ATOM 717 O O . PHE A 1 93 ? 19.394 10.522 -24.952 1.00 54.22 93 PHE A O 1
ATOM 724 N N . THR A 1 94 ? 17.419 9.573 -24.568 1.00 59.88 94 THR A N 1
ATOM 725 C CA . THR A 1 94 ? 16.691 10.845 -24.753 1.00 59.88 94 THR A CA 1
ATOM 726 C C . THR A 1 94 ? 16.434 11.531 -23.411 1.00 59.88 94 THR A C 1
ATOM 728 O O . THR A 1 94 ? 16.179 10.872 -22.403 1.00 59.88 94 THR A O 1
ATOM 731 N N . SER A 1 95 ? 16.422 12.868 -23.385 1.00 61.47 95 SER A N 1
ATOM 732 C CA . SER A 1 95 ? 16.015 13.669 -22.212 1.00 61.47 95 SER A CA 1
ATOM 733 C C . SER A 1 95 ? 14.638 13.263 -21.658 1.00 61.47 95 SER A C 1
ATOM 735 O O . SER A 1 95 ? 14.373 13.389 -20.462 1.00 61.47 95 SER A O 1
ATOM 737 N N . SER A 1 96 ? 13.781 12.697 -22.516 1.00 72.00 96 SER A N 1
ATOM 738 C CA . SER A 1 96 ? 12.475 12.154 -22.144 1.00 72.00 96 SER A CA 1
ATOM 739 C C . SER A 1 96 ? 12.552 10.931 -21.220 1.00 72.00 96 SER A C 1
ATOM 741 O O . SER A 1 96 ? 11.669 10.757 -20.381 1.00 72.00 96 SER A O 1
ATOM 743 N N . TYR A 1 97 ? 13.610 10.116 -21.312 1.00 73.44 97 TYR A N 1
ATOM 744 C CA . TYR A 1 97 ? 13.795 8.946 -20.451 1.00 73.44 97 TYR A CA 1
ATOM 745 C C . TYR A 1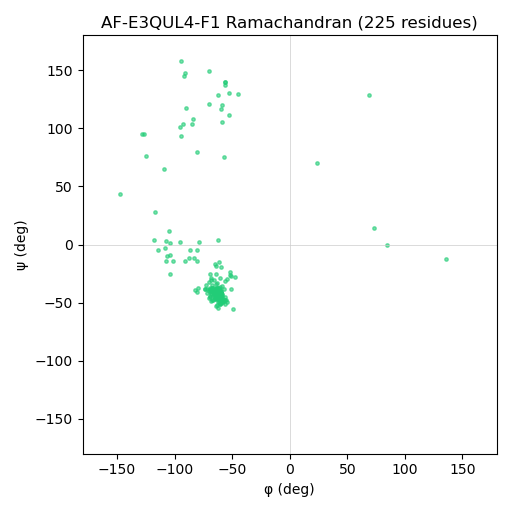 97 ? 14.017 9.361 -18.992 1.00 73.44 97 TYR A C 1
ATOM 747 O O . TYR A 1 97 ? 13.344 8.857 -18.094 1.00 73.44 97 TYR A O 1
ATOM 755 N N . ALA A 1 98 ? 14.909 10.329 -18.757 1.00 74.25 98 ALA A N 1
ATOM 756 C CA . ALA A 1 98 ? 15.192 10.840 -17.417 1.00 74.25 98 ALA A CA 1
ATOM 757 C C . ALA A 1 98 ? 13.936 11.447 -16.767 1.00 74.25 98 ALA A C 1
ATOM 759 O O . ALA A 1 98 ? 13.642 11.162 -15.608 1.00 74.25 98 ALA A O 1
ATOM 760 N N . ALA A 1 99 ? 13.152 12.212 -17.534 1.00 78.94 99 ALA A N 1
ATOM 761 C CA . ALA A 1 99 ? 11.900 12.797 -17.058 1.00 78.94 99 ALA A CA 1
ATOM 762 C C . ALA A 1 99 ? 10.849 11.732 -16.693 1.00 78.94 99 ALA A C 1
ATOM 764 O O . ALA A 1 99 ? 10.227 11.825 -15.636 1.00 78.94 99 ALA A O 1
ATOM 765 N N . ARG A 1 100 ? 10.676 10.693 -17.523 1.00 79.06 100 ARG A N 1
ATOM 766 C CA . ARG A 1 100 ? 9.758 9.571 -17.238 1.00 79.06 100 ARG A CA 1
ATOM 767 C C . ARG A 1 100 ? 10.204 8.762 -16.024 1.00 79.06 100 ARG A C 1
ATOM 769 O O . ARG A 1 100 ? 9.368 8.378 -15.215 1.00 79.06 100 ARG A O 1
ATOM 776 N N . SER A 1 101 ? 11.510 8.536 -15.882 1.00 79.44 101 SER A N 1
ATOM 777 C CA . SER A 1 101 ? 12.076 7.774 -14.765 1.00 79.44 101 SER A CA 1
ATOM 778 C C . SER A 1 101 ? 11.877 8.516 -13.451 1.00 79.44 101 SER A C 1
ATOM 780 O O . SER A 1 101 ? 11.456 7.917 -12.466 1.00 79.44 101 SER A O 1
ATOM 782 N N . LEU A 1 102 ? 12.130 9.828 -13.451 1.00 82.62 102 LEU A N 1
ATOM 783 C CA . LEU A 1 102 ? 11.887 10.678 -12.293 1.00 82.62 102 LEU A CA 1
ATOM 784 C C . LEU A 1 102 ? 10.395 10.728 -11.948 1.00 82.62 102 LEU A C 1
ATOM 786 O O . LEU A 1 102 ? 10.041 10.585 -10.783 1.00 82.62 102 LEU A O 1
ATOM 790 N N . ALA A 1 103 ? 9.519 10.880 -12.946 1.00 84.94 103 ALA A N 1
ATOM 791 C CA . ALA A 1 103 ? 8.076 10.863 -12.729 1.00 84.94 103 ALA A CA 1
ATOM 792 C C . ALA A 1 103 ? 7.611 9.536 -12.110 1.00 84.94 103 ALA A C 1
ATOM 794 O O . ALA A 1 103 ? 6.908 9.563 -11.105 1.00 84.94 103 ALA A O 1
ATOM 795 N N . SER A 1 104 ? 8.044 8.390 -12.651 1.00 82.94 104 SER A N 1
ATOM 796 C CA . SER A 1 104 ? 7.713 7.063 -12.105 1.00 82.94 104 SER A CA 1
ATOM 797 C C . SER A 1 104 ? 8.125 6.949 -10.638 1.00 82.94 104 SER A C 1
ATOM 799 O O . SER A 1 104 ? 7.313 6.583 -9.798 1.00 82.94 104 SER A O 1
ATOM 801 N N . PHE A 1 105 ? 9.355 7.357 -10.316 1.00 81.56 105 PHE A N 1
ATOM 802 C CA . PHE A 1 105 ? 9.878 7.328 -8.952 1.00 81.56 105 PHE A CA 1
ATOM 803 C C . PHE A 1 105 ? 9.088 8.224 -7.986 1.00 81.56 105 PHE A C 1
ATOM 805 O O . PHE A 1 105 ? 8.794 7.825 -6.862 1.00 81.56 105 PHE A O 1
ATOM 812 N N . VAL A 1 106 ? 8.706 9.429 -8.422 1.00 86.25 106 VAL A N 1
ATOM 813 C CA . VAL A 1 106 ? 7.894 10.353 -7.614 1.00 86.25 106 VAL A CA 1
ATOM 814 C C . VAL A 1 106 ? 6.505 9.776 -7.344 1.00 86.25 106 VAL A C 1
ATOM 816 O O . VAL A 1 106 ? 6.023 9.877 -6.216 1.00 86.25 106 VAL A O 1
ATOM 819 N N . PHE A 1 107 ? 5.867 9.163 -8.346 1.00 86.94 107 PHE A N 1
ATOM 820 C CA . PHE A 1 107 ? 4.563 8.519 -8.174 1.00 86.94 107 PHE A CA 1
ATOM 821 C C . PHE A 1 107 ? 4.637 7.307 -7.245 1.00 86.94 107 PHE A C 1
ATOM 823 O O . PHE A 1 107 ? 3.783 7.184 -6.368 1.00 86.94 107 PHE A O 1
ATOM 830 N N . ASP A 1 108 ? 5.669 6.471 -7.374 1.00 83.44 108 ASP A N 1
ATOM 831 C CA . ASP A 1 108 ? 5.881 5.342 -6.466 1.00 83.44 108 ASP A CA 1
ATOM 832 C C . ASP A 1 108 ? 6.067 5.833 -5.029 1.00 83.44 108 ASP A C 1
ATOM 834 O O . ASP A 1 108 ? 5.320 5.426 -4.142 1.00 83.44 108 ASP A O 1
ATOM 838 N N . ILE A 1 109 ? 6.969 6.790 -4.782 1.00 85.19 109 ILE A N 1
ATOM 839 C CA . ILE A 1 109 ? 7.140 7.369 -3.438 1.00 85.19 109 ILE A CA 1
ATOM 840 C C . ILE A 1 109 ? 5.827 7.948 -2.912 1.00 85.19 109 ILE A C 1
ATOM 842 O O . ILE A 1 109 ? 5.482 7.719 -1.753 1.00 85.19 109 ILE A O 1
ATOM 846 N N . ALA A 1 110 ? 5.084 8.690 -3.735 1.00 89.94 110 ALA A N 1
ATOM 847 C CA . ALA A 1 110 ? 3.813 9.272 -3.322 1.00 89.94 110 ALA A CA 1
ATOM 848 C C . ALA A 1 110 ? 2.795 8.197 -2.909 1.00 89.94 110 ALA A C 1
ATOM 850 O O . ALA A 1 110 ? 2.071 8.400 -1.931 1.00 89.94 110 ALA A O 1
ATOM 851 N N . LEU A 1 111 ? 2.758 7.056 -3.603 1.00 90.12 111 LEU A N 1
ATOM 852 C CA . LEU A 1 111 ? 1.925 5.907 -3.243 1.00 90.12 111 LEU A CA 1
ATOM 853 C C . LEU A 1 111 ? 2.344 5.319 -1.891 1.00 90.12 111 LEU A C 1
ATOM 855 O O . LEU A 1 111 ? 1.517 5.271 -0.984 1.00 90.12 111 LEU A O 1
ATOM 859 N N . TYR A 1 112 ? 3.626 4.997 -1.696 1.00 88.00 112 TYR A N 1
ATOM 860 C CA . TYR A 1 112 ? 4.114 4.444 -0.422 1.00 88.00 112 TYR A CA 1
ATOM 861 C C . TYR A 1 112 ? 3.920 5.397 0.762 1.00 88.00 112 TYR A C 1
ATOM 863 O O . TYR A 1 112 ? 3.551 4.975 1.860 1.00 88.00 112 TYR A O 1
ATOM 871 N N . VAL A 1 113 ? 4.118 6.700 0.553 1.00 89.56 113 VAL A N 1
ATOM 872 C CA . VAL A 1 113 ? 3.843 7.722 1.572 1.00 89.56 113 VAL A CA 1
ATOM 873 C C . VAL A 1 113 ? 2.349 7.786 1.885 1.00 89.56 113 VAL A C 1
ATOM 875 O O . VAL A 1 113 ? 1.972 7.886 3.053 1.00 89.56 113 VAL A O 1
ATOM 878 N N . THR A 1 114 ? 1.488 7.697 0.870 1.00 91.19 114 THR A N 1
ATOM 879 C CA . THR A 1 114 ? 0.032 7.664 1.068 1.00 91.19 114 THR A CA 1
ATOM 880 C C . THR A 1 114 ? -0.379 6.434 1.874 1.00 91.19 114 THR A C 1
ATOM 882 O O . THR A 1 114 ? -1.129 6.570 2.844 1.00 91.19 114 THR A O 1
ATOM 885 N N . ASP A 1 115 ? 0.144 5.257 1.529 1.00 89.00 115 ASP A N 1
ATOM 886 C CA . ASP A 1 115 ? -0.122 4.001 2.236 1.00 89.00 115 ASP A CA 1
ATOM 887 C C . ASP A 1 115 ? 0.319 4.093 3.703 1.00 89.00 115 ASP A C 1
ATOM 889 O O . ASP A 1 115 ? -0.423 3.696 4.609 1.00 89.00 115 ASP A O 1
ATOM 893 N N . LEU A 1 116 ? 1.476 4.711 3.969 1.00 90.69 116 LEU A N 1
ATOM 894 C CA . LEU A 1 116 ? 1.977 4.943 5.324 1.00 90.69 116 LEU A CA 1
ATOM 895 C C . LEU A 1 116 ? 1.066 5.884 6.120 1.00 90.69 116 LEU A C 1
ATOM 897 O O . LEU A 1 116 ? 0.712 5.588 7.265 1.00 90.69 116 LEU A O 1
ATOM 901 N N . ILE A 1 117 ? 0.638 6.998 5.520 1.00 91.75 117 ILE A N 1
ATOM 902 C CA . ILE A 1 117 ? -0.310 7.930 6.148 1.00 91.75 117 ILE A CA 1
ATOM 903 C C . ILE A 1 117 ? -1.627 7.211 6.461 1.00 91.75 117 ILE A C 1
ATOM 905 O O . ILE A 1 117 ? -2.173 7.386 7.555 1.00 91.75 117 ILE A O 1
ATOM 909 N N . CYS A 1 118 ? -2.128 6.377 5.548 1.00 90.31 118 CYS A N 1
ATOM 910 C CA . CYS A 1 118 ? -3.341 5.584 5.745 1.00 90.31 118 CYS A CA 1
ATOM 911 C C . CYS A 1 118 ? -3.187 4.589 6.905 1.00 90.31 118 CYS A C 1
ATOM 913 O O . CYS A 1 118 ? -4.051 4.536 7.787 1.00 90.31 118 CYS A O 1
ATOM 915 N N . ALA A 1 119 ? -2.070 3.859 6.960 1.00 89.00 119 ALA A N 1
ATOM 916 C CA . ALA A 1 119 ? -1.767 2.901 8.022 1.00 89.00 119 ALA A CA 1
ATOM 917 C C . ALA A 1 119 ? -1.672 3.571 9.405 1.00 89.00 119 ALA A C 1
ATOM 919 O O . ALA A 1 119 ? -2.287 3.109 10.370 1.00 89.00 119 ALA A O 1
ATOM 920 N N . ILE A 1 120 ? -0.974 4.707 9.506 1.00 91.44 120 ILE A N 1
ATOM 921 C CA . ILE A 1 120 ? -0.878 5.480 10.754 1.00 91.44 120 ILE A CA 1
ATOM 922 C C . ILE A 1 120 ? -2.259 6.007 11.158 1.00 91.44 120 ILE A C 1
ATOM 924 O O . ILE A 1 120 ? -2.671 5.865 12.312 1.00 91.44 120 ILE A O 1
ATOM 928 N N . SER A 1 121 ? -3.000 6.587 10.212 1.00 88.19 121 SER A N 1
ATOM 929 C CA . SER A 1 121 ? -4.309 7.193 10.472 1.00 88.19 121 SER A CA 1
ATOM 930 C C . SER A 1 121 ? -5.318 6.170 10.986 1.00 88.19 121 SER A C 1
ATOM 932 O O . SER A 1 121 ? -6.014 6.429 11.974 1.00 88.19 121 SER A O 1
ATOM 934 N N . VAL A 1 122 ? -5.375 4.985 10.366 1.00 87.38 122 VAL A N 1
ATOM 935 C CA . VAL A 1 122 ? -6.288 3.924 10.804 1.00 87.38 122 VAL A CA 1
ATOM 936 C C . VAL A 1 122 ? -5.870 3.344 12.150 1.00 87.38 122 VAL A C 1
ATOM 938 O O . VAL A 1 122 ? -6.732 3.128 12.999 1.00 87.38 122 VAL A O 1
ATOM 941 N N . LEU A 1 123 ? -4.569 3.186 12.418 1.00 89.62 123 LEU A N 1
ATOM 942 C CA . LEU A 1 123 ? -4.090 2.720 13.720 1.00 89.62 123 LEU A CA 1
ATOM 943 C C . LEU A 1 123 ? -4.458 3.700 14.839 1.00 89.62 123 LEU A C 1
ATOM 945 O O . LEU A 1 123 ? -4.987 3.295 15.876 1.00 89.62 123 LEU A O 1
ATOM 949 N N . VAL A 1 124 ? -4.247 5.001 14.622 1.00 88.75 124 VAL A N 1
ATOM 950 C CA . VAL A 1 124 ? -4.654 6.049 15.571 1.00 88.75 124 VAL A CA 1
ATOM 951 C C . VAL A 1 124 ? -6.165 6.009 15.802 1.00 88.75 124 VAL A C 1
ATOM 953 O O . VAL A 1 124 ? -6.618 6.161 16.942 1.00 88.75 124 VAL A O 1
ATOM 956 N N . TYR A 1 125 ? -6.955 5.775 14.753 1.00 85.81 125 TYR A N 1
ATOM 957 C CA . TYR A 1 125 ? -8.404 5.632 14.871 1.00 85.81 125 TYR A CA 1
ATOM 958 C C . TYR A 1 125 ? -8.800 4.394 15.689 1.00 85.81 125 TYR A C 1
ATOM 960 O O . TYR A 1 125 ? -9.606 4.524 16.612 1.00 85.81 125 TYR A O 1
ATOM 968 N N . ILE A 1 126 ? -8.174 3.237 15.446 1.00 85.81 126 ILE A N 1
ATOM 969 C CA . ILE A 1 126 ? -8.381 1.999 16.216 1.00 85.81 126 ILE A CA 1
ATOM 970 C C . ILE A 1 126 ? -8.053 2.216 17.694 1.00 85.81 126 ILE A C 1
ATOM 972 O O . ILE A 1 126 ? -8.850 1.867 18.565 1.00 85.81 126 ILE A O 1
ATOM 976 N N . VAL A 1 127 ? -6.913 2.840 18.002 1.00 86.50 127 VAL A N 1
ATOM 977 C CA . VAL A 1 127 ? -6.496 3.123 19.385 1.00 86.50 127 VAL A CA 1
ATOM 978 C C . VAL A 1 127 ? -7.498 4.040 20.086 1.00 86.50 127 VAL A C 1
ATOM 980 O O . VAL A 1 127 ? -7.865 3.790 21.238 1.00 86.50 127 VAL A O 1
ATOM 983 N N . LYS A 1 128 ? -7.979 5.089 19.406 1.00 84.31 128 LYS A N 1
ATOM 984 C CA . LYS A 1 128 ? -9.003 5.995 19.950 1.00 84.31 128 LYS A CA 1
ATOM 985 C C . LYS A 1 128 ? -10.339 5.281 20.167 1.00 84.31 128 LYS A C 1
ATOM 987 O O . LYS A 1 128 ? -10.956 5.480 21.211 1.00 84.31 128 LYS A O 1
ATOM 992 N N . ALA A 1 129 ? -10.766 4.443 19.225 1.00 80.50 129 ALA A N 1
ATOM 993 C CA . ALA A 1 129 ? -11.985 3.644 19.333 1.00 80.50 129 ALA A CA 1
ATOM 994 C C . ALA A 1 129 ? -11.914 2.637 20.490 1.00 80.50 129 ALA A C 1
ATOM 996 O O . ALA A 1 129 ? -12.846 2.542 21.285 1.00 80.50 129 ALA A O 1
ATOM 997 N N . ARG A 1 130 ? -10.778 1.952 20.652 1.00 80.94 130 ARG A N 1
ATOM 998 C CA . ARG A 1 130 ? -10.549 0.963 21.716 1.00 80.94 130 ARG A CA 1
ATOM 999 C C . ARG A 1 130 ? -10.753 1.533 23.113 1.00 80.94 130 ARG A C 1
ATOM 1001 O O . ARG A 1 130 ? -11.318 0.847 23.958 1.00 80.94 130 ARG A O 1
ATOM 1008 N N . LYS A 1 131 ? -10.338 2.782 23.361 1.00 79.06 131 LYS A N 1
ATOM 1009 C CA . LYS A 1 131 ? -10.544 3.439 24.667 1.00 79.06 131 LYS A CA 1
ATOM 1010 C C . LYS A 1 131 ? -12.019 3.478 25.077 1.00 79.06 131 LYS A C 1
ATOM 1012 O O . LYS A 1 131 ? -12.304 3.398 26.263 1.00 79.06 131 LYS A O 1
ATOM 1017 N N . LYS A 1 132 ? -12.940 3.555 24.110 1.00 71.56 132 LYS A N 1
ATOM 1018 C CA . LYS A 1 132 ? -14.392 3.553 24.348 1.00 71.56 132 LYS A CA 1
ATOM 1019 C C . LYS A 1 132 ? -14.980 2.154 24.569 1.00 71.56 132 LYS A C 1
ATOM 1021 O O . LYS A 1 132 ? -16.114 2.043 25.007 1.00 71.56 132 LYS A O 1
ATOM 1026 N N . LEU A 1 133 ? -14.224 1.102 24.253 1.00 70.31 133 LEU A N 1
ATOM 1027 C CA . LEU A 1 133 ? -14.662 -0.298 24.289 1.00 70.31 133 LEU A CA 1
ATOM 1028 C C . LEU A 1 133 ? -14.052 -1.088 25.460 1.00 70.31 133 LEU A C 1
ATOM 1030 O O . LEU A 1 133 ? -14.278 -2.295 25.574 1.00 70.31 133 LEU A O 1
ATOM 1034 N N . LEU A 1 134 ? -13.271 -0.438 26.327 1.00 73.06 134 LEU A N 1
ATOM 1035 C CA . LEU A 1 134 ? -12.699 -1.055 27.524 1.00 73.06 134 LEU A CA 1
ATOM 1036 C C . LEU A 1 134 ? -13.814 -1.516 28.475 1.00 73.06 134 LEU A C 1
ATOM 1038 O O . LEU A 1 134 ? -14.711 -0.743 28.794 1.00 73.06 134 LEU A O 1
ATOM 1042 N N . GLY A 1 135 ? -13.757 -2.777 28.914 1.00 65.75 135 GLY A N 1
ATOM 1043 C CA . GLY A 1 135 ? -14.762 -3.381 29.797 1.00 65.75 135 GLY A CA 1
ATOM 1044 C C . GLY A 1 135 ? -15.994 -3.953 29.085 1.00 65.75 135 GLY A C 1
ATOM 1045 O O . GLY A 1 135 ? -16.859 -4.519 29.744 1.00 65.75 135 GLY A O 1
ATOM 1046 N N . THR A 1 136 ? -16.079 -3.853 27.753 1.00 71.81 136 THR A N 1
ATOM 1047 C CA . THR A 1 136 ? -17.197 -4.397 26.957 1.00 71.81 136 THR A CA 1
ATOM 1048 C C . THR A 1 136 ? -16.884 -5.801 26.411 1.00 71.81 136 THR A C 1
ATOM 1050 O O . THR A 1 136 ? -15.709 -6.136 26.216 1.00 71.81 136 THR A O 1
ATOM 1053 N N . PRO A 1 137 ? -17.892 -6.628 26.058 1.00 67.44 137 PRO A N 1
ATOM 1054 C CA . PRO A 1 137 ? -17.663 -7.921 25.392 1.00 67.44 137 PRO A CA 1
ATOM 1055 C C . PRO A 1 137 ? -16.929 -7.790 24.040 1.00 67.44 137 PRO A C 1
ATOM 1057 O O . PRO A 1 137 ? -16.297 -8.741 23.570 1.00 67.44 137 PRO A O 1
ATOM 1060 N N . LEU A 1 138 ? -16.943 -6.592 23.442 1.00 72.69 138 LEU A N 1
ATOM 1061 C CA . LEU A 1 138 ? -16.252 -6.251 22.196 1.00 72.69 138 LEU A CA 1
ATOM 1062 C C . LEU A 1 138 ? -14.755 -5.943 22.383 1.00 72.69 138 LEU A C 1
ATOM 1064 O O . LEU A 1 138 ? -14.029 -5.805 21.395 1.00 72.69 138 LEU A O 1
ATOM 1068 N N . GLN A 1 139 ? -14.240 -5.904 23.617 1.00 75.94 139 GLN A N 1
ATOM 1069 C CA . GLN A 1 139 ? -12.826 -5.620 23.895 1.00 75.94 139 GLN A CA 1
ATOM 1070 C C . GLN A 1 139 ? -11.874 -6.617 23.214 1.00 75.94 139 GLN A C 1
ATOM 1072 O O . GLN A 1 139 ? -10.807 -6.232 22.733 1.00 75.94 139 GLN A O 1
ATOM 1077 N N . LYS A 1 140 ? -12.259 -7.897 23.120 1.00 75.06 140 LYS A N 1
ATOM 1078 C CA . LYS A 1 140 ? -11.442 -8.928 22.458 1.00 75.06 140 LYS A CA 1
ATOM 1079 C C . LYS A 1 140 ? -11.369 -8.726 20.938 1.00 75.06 140 LYS A C 1
ATOM 1081 O O . LYS A 1 140 ? -10.288 -8.860 20.372 1.00 75.06 140 LYS A O 1
ATOM 1086 N N . ALA A 1 141 ? -12.471 -8.330 20.295 1.00 74.31 141 ALA A N 1
ATOM 1087 C CA . ALA A 1 141 ? -12.472 -7.959 18.876 1.00 74.31 141 ALA A CA 1
ATOM 1088 C C . ALA A 1 141 ? -11.656 -6.682 18.628 1.00 74.31 141 ALA A C 1
ATOM 1090 O O . ALA A 1 141 ? -10.857 -6.630 17.697 1.00 74.31 141 ALA A O 1
ATOM 1091 N N . SER A 1 142 ? -11.774 -5.689 19.514 1.00 78.69 142 SER A N 1
ATOM 1092 C CA . SER A 1 142 ? -10.980 -4.457 19.447 1.00 78.69 142 SER A CA 1
ATOM 1093 C C . SER A 1 142 ? -9.470 -4.717 19.570 1.00 78.69 142 SER A C 1
ATOM 1095 O O . SER A 1 142 ? -8.681 -4.121 18.839 1.00 78.69 142 SER A O 1
ATOM 1097 N N . ASN A 1 143 ? -9.050 -5.645 20.439 1.00 81.38 143 ASN A N 1
ATOM 1098 C CA . ASN A 1 143 ? -7.645 -6.057 20.550 1.00 81.38 143 ASN A CA 1
ATOM 1099 C C . ASN A 1 143 ? -7.140 -6.764 19.280 1.00 81.38 143 ASN A C 1
ATOM 1101 O O . ASN A 1 143 ? -6.026 -6.490 18.843 1.00 81.38 143 ASN A O 1
ATOM 1105 N N . ASN A 1 144 ? -7.951 -7.635 18.673 1.00 80.56 144 ASN A N 1
ATOM 1106 C CA . ASN A 1 144 ? -7.591 -8.290 17.413 1.00 80.56 144 ASN A CA 1
ATOM 1107 C C . ASN A 1 144 ? -7.472 -7.276 16.267 1.00 80.56 144 ASN A C 1
ATOM 1109 O O . ASN A 1 144 ? -6.528 -7.344 15.486 1.00 80.56 144 ASN A O 1
ATOM 1113 N N . LEU A 1 145 ? -8.382 -6.302 16.196 1.00 83.25 145 LEU A N 1
ATOM 1114 C CA . LEU A 1 145 ? -8.328 -5.232 15.202 1.00 83.25 145 LEU A CA 1
ATOM 1115 C C . LEU A 1 145 ? -7.088 -4.344 15.384 1.00 83.25 145 LEU A C 1
ATOM 1117 O O . LEU A 1 145 ? -6.450 -3.964 14.406 1.00 83.25 145 LEU A O 1
ATOM 1121 N N . LEU A 1 146 ? -6.702 -4.063 16.633 1.00 86.25 146 LEU A N 1
ATOM 1122 C CA . LEU A 1 146 ? -5.453 -3.368 16.943 1.00 86.25 146 LEU A CA 1
ATOM 1123 C C . LEU A 1 146 ? -4.231 -4.167 16.477 1.00 86.25 146 LEU A C 1
ATOM 1125 O O . LEU A 1 146 ? -3.338 -3.589 15.867 1.00 86.25 146 LEU A O 1
ATOM 1129 N N . ALA A 1 147 ? -4.205 -5.481 16.717 1.00 83.94 147 ALA A N 1
ATOM 1130 C CA . ALA A 1 147 ? -3.132 -6.343 16.228 1.00 83.94 147 ALA A CA 1
ATOM 1131 C C . ALA A 1 147 ? -3.040 -6.320 14.692 1.00 83.94 147 ALA A C 1
ATOM 1133 O O . ALA A 1 147 ? -1.941 -6.184 14.161 1.00 83.94 147 ALA A O 1
ATOM 1134 N N . CYS A 1 148 ? -4.180 -6.348 13.986 1.00 84.44 148 CYS A N 1
ATOM 1135 C CA . CYS A 1 148 ? -4.214 -6.186 12.527 1.00 84.44 148 CYS A CA 1
ATOM 1136 C C . CYS A 1 148 ? -3.601 -4.851 12.096 1.00 84.44 148 CYS A C 1
ATOM 1138 O O . CYS A 1 148 ? -2.750 -4.825 11.216 1.00 84.44 148 CYS A O 1
ATOM 1140 N N . GLY A 1 149 ? -4.009 -3.748 12.733 1.00 84.44 149 GLY A N 1
ATOM 1141 C CA . GLY A 1 149 ? -3.492 -2.417 12.416 1.00 84.44 149 GLY A CA 1
ATOM 1142 C C . GLY A 1 149 ? -1.986 -2.281 12.661 1.00 84.44 149 GLY A C 1
ATOM 1143 O O . GLY A 1 149 ? -1.301 -1.638 11.872 1.00 84.44 149 GLY A O 1
ATOM 1144 N N . ILE A 1 150 ? -1.456 -2.904 13.719 1.00 88.00 150 ILE A N 1
ATOM 1145 C CA . ILE A 1 150 ? -0.014 -2.910 14.014 1.00 88.00 150 ILE A CA 1
ATOM 1146 C C . ILE A 1 150 ? 0.752 -3.721 12.968 1.00 88.00 150 ILE A C 1
ATOM 1148 O O . ILE A 1 150 ? 1.743 -3.228 12.435 1.00 88.00 150 ILE A O 1
ATOM 1152 N N . LEU A 1 151 ? 0.299 -4.939 12.656 1.00 86.00 151 LEU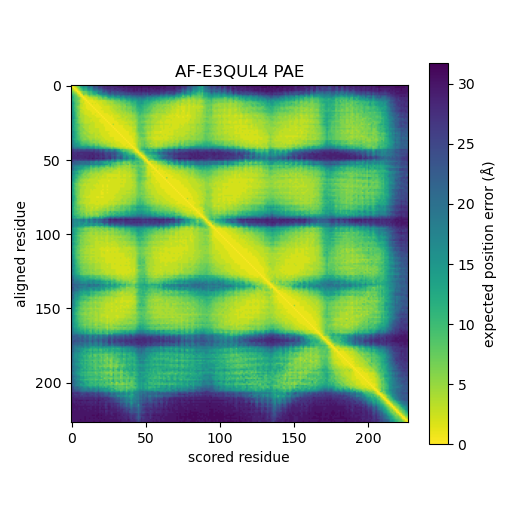 A N 1
ATOM 1153 C CA . LEU A 1 151 ? 0.935 -5.781 11.637 1.00 86.00 151 LEU A CA 1
ATOM 1154 C C . LEU A 1 151 ? 0.914 -5.106 10.265 1.00 86.00 151 LEU A C 1
ATOM 1156 O O . LEU A 1 151 ? 1.920 -5.118 9.562 1.00 86.00 151 LEU A O 1
ATOM 1160 N N . TRP A 1 152 ? -0.199 -4.454 9.930 1.00 85.62 152 TRP A N 1
ATOM 1161 C CA . TRP A 1 152 ? -0.327 -3.669 8.710 1.00 85.62 152 TRP A CA 1
ATOM 1162 C C . TRP A 1 152 ? 0.646 -2.485 8.675 1.00 85.62 152 TRP A C 1
ATOM 1164 O O . TRP A 1 152 ? 1.328 -2.278 7.677 1.00 85.62 152 TRP A O 1
ATOM 1174 N N . LEU A 1 153 ? 0.778 -1.734 9.774 1.00 87.69 153 LEU A N 1
ATOM 1175 C CA . LEU A 1 153 ? 1.747 -0.639 9.852 1.00 87.69 153 LEU A CA 1
ATOM 1176 C C . LEU A 1 153 ? 3.187 -1.141 9.686 1.00 87.69 153 LEU A C 1
ATOM 1178 O O . LEU A 1 153 ? 3.956 -0.524 8.956 1.00 87.69 153 LEU A O 1
ATOM 1182 N N . ILE A 1 154 ? 3.548 -2.252 10.336 1.00 87.88 154 ILE A N 1
ATOM 1183 C CA . ILE A 1 154 ? 4.880 -2.861 10.200 1.00 87.88 154 ILE A CA 1
ATOM 1184 C C . ILE A 1 154 ? 5.146 -3.238 8.742 1.00 87.88 154 ILE A C 1
ATOM 1186 O O . ILE A 1 154 ? 6.218 -2.936 8.225 1.00 87.88 154 ILE A O 1
ATOM 1190 N N . HIS A 1 155 ? 4.165 -3.849 8.078 1.00 84.38 155 HIS A N 1
ATOM 1191 C CA . HIS A 1 155 ? 4.256 -4.216 6.671 1.00 84.38 155 HIS A CA 1
ATOM 1192 C C . HIS A 1 155 ? 4.485 -2.991 5.766 1.00 84.38 155 HIS A C 1
ATOM 1194 O O . HIS A 1 155 ? 5.435 -2.968 4.989 1.00 84.38 155 HIS A O 1
ATOM 1200 N N . VAL A 1 156 ? 3.693 -1.928 5.923 1.00 85.50 156 VAL A N 1
ATOM 1201 C CA . VAL A 1 156 ? 3.847 -0.709 5.109 1.00 85.50 156 VAL A CA 1
ATOM 1202 C C . VAL A 1 156 ? 5.184 -0.005 5.373 1.00 85.50 156 VAL A C 1
ATOM 1204 O O . VAL A 1 156 ? 5.833 0.462 4.440 1.00 85.50 156 VAL A O 1
ATOM 1207 N N . VAL A 1 157 ? 5.641 0.043 6.630 1.00 88.12 157 VAL A N 1
ATOM 1208 C CA . VAL A 1 157 ? 6.970 0.581 6.976 1.00 88.12 157 VAL A CA 1
ATOM 1209 C C . VAL A 1 157 ? 8.080 -0.243 6.326 1.00 88.12 157 VAL A C 1
ATOM 1211 O O . VAL A 1 157 ? 9.039 0.334 5.814 1.00 88.12 157 VAL A O 1
ATOM 1214 N N . TRP A 1 158 ? 7.949 -1.571 6.314 1.00 85.88 158 TRP A N 1
ATOM 1215 C CA . TRP A 1 158 ? 8.893 -2.451 5.632 1.00 85.88 158 TRP A CA 1
ATOM 1216 C C . TRP A 1 158 ? 8.969 -2.144 4.132 1.00 85.88 158 TRP A C 1
ATOM 1218 O O . TRP A 1 158 ? 10.071 -1.937 3.633 1.00 85.88 158 TRP A O 1
ATOM 1228 N N . LEU A 1 159 ? 7.833 -2.013 3.440 1.00 82.44 159 LEU A N 1
ATOM 1229 C CA . LEU A 1 159 ? 7.808 -1.686 2.008 1.00 82.44 159 LEU A CA 1
ATOM 1230 C C . LEU A 1 159 ? 8.494 -0.347 1.697 1.00 82.44 159 LEU A C 1
ATOM 1232 O O . LEU A 1 159 ? 9.293 -0.253 0.764 1.00 82.44 159 LEU A O 1
ATOM 1236 N N . VAL A 1 160 ? 8.245 0.682 2.516 1.00 83.31 160 VAL A N 1
ATOM 1237 C CA . VAL A 1 160 ? 8.921 1.987 2.392 1.00 83.31 160 VAL A CA 1
ATOM 1238 C C . VAL A 1 160 ? 10.437 1.828 2.539 1.00 83.31 160 VAL A C 1
ATOM 1240 O O . VAL A 1 160 ? 11.198 2.358 1.728 1.00 83.31 160 VAL A O 1
ATOM 1243 N N . LEU A 1 161 ? 10.890 1.091 3.557 1.00 82.50 161 LEU A N 1
ATOM 1244 C CA . LEU A 1 161 ? 12.316 0.840 3.782 1.00 82.50 161 LEU A CA 1
ATOM 1245 C C . LEU A 1 161 ? 12.935 0.043 2.634 1.00 82.50 161 LEU A C 1
ATOM 1247 O O . LEU A 1 161 ? 14.010 0.405 2.162 1.00 82.50 161 LEU A O 1
ATOM 1251 N N . PHE A 1 162 ? 12.257 -1.002 2.166 1.00 78.44 162 PHE A N 1
ATOM 1252 C CA . PHE A 1 162 ? 12.713 -1.846 1.069 1.00 78.44 162 PHE A CA 1
ATOM 1253 C C . PHE A 1 162 ? 12.915 -1.033 -0.212 1.00 78.44 162 PHE A C 1
ATOM 1255 O O . PHE A 1 162 ? 13.945 -1.164 -0.874 1.00 78.44 162 PHE A O 1
ATOM 1262 N N . ILE A 1 163 ? 12.000 -0.117 -0.525 1.00 75.50 163 ILE A N 1
ATOM 1263 C CA . ILE A 1 163 ? 12.118 0.751 -1.703 1.00 75.50 163 ILE A CA 1
ATOM 1264 C C . ILE A 1 163 ? 13.215 1.784 -1.581 1.00 75.50 163 ILE A C 1
ATOM 1266 O O . ILE A 1 163 ? 13.944 2.012 -2.547 1.00 75.50 163 ILE A O 1
ATOM 1270 N N . LEU A 1 164 ? 13.377 2.387 -0.407 1.00 74.38 164 LEU A N 1
ATOM 1271 C CA . LEU A 1 164 ? 14.495 3.290 -0.175 1.00 74.38 164 LEU A CA 1
ATOM 1272 C C . LEU A 1 164 ? 15.823 2.544 -0.314 1.00 74.38 164 LEU A C 1
ATOM 1274 O O . LEU A 1 164 ? 16.707 3.025 -1.015 1.00 74.38 164 LEU A O 1
ATOM 1278 N N . LEU A 1 165 ? 15.948 1.353 0.277 1.00 72.56 165 LEU A N 1
ATOM 1279 C CA . LEU A 1 165 ? 17.159 0.533 0.213 1.00 72.56 165 LEU A CA 1
ATOM 1280 C C . LEU A 1 165 ? 17.478 0.083 -1.217 1.00 72.56 165 LEU A C 1
ATOM 1282 O O . LEU A 1 165 ? 18.618 0.222 -1.654 1.00 72.56 165 LEU A O 1
ATOM 1286 N N . THR A 1 166 ? 16.492 -0.410 -1.964 1.00 68.62 166 THR A N 1
ATOM 1287 C CA . THR A 1 166 ? 16.690 -0.879 -3.347 1.00 68.62 166 THR A CA 1
ATOM 1288 C C . THR A 1 166 ? 17.021 0.258 -4.315 1.00 68.62 166 THR A C 1
ATOM 1290 O O . THR A 1 166 ? 17.858 0.069 -5.198 1.00 68.62 166 THR A O 1
ATOM 1293 N N . ASN A 1 167 ? 16.451 1.455 -4.130 1.00 64.81 167 ASN A N 1
ATOM 1294 C CA . ASN A 1 167 ? 16.750 2.613 -4.979 1.00 64.81 167 ASN A CA 1
ATOM 1295 C C . ASN A 1 167 ? 18.066 3.317 -4.609 1.00 64.81 167 ASN A C 1
ATOM 1297 O O . ASN A 1 167 ? 18.785 3.747 -5.510 1.00 64.81 167 ASN A O 1
ATOM 1301 N N . LEU A 1 168 ? 18.426 3.424 -3.321 1.00 62.06 168 LEU A N 1
ATOM 1302 C CA . LEU A 1 168 ? 19.696 4.055 -2.918 1.00 62.06 168 LEU A CA 1
ATOM 1303 C C . LEU A 1 168 ? 20.915 3.210 -3.299 1.00 62.06 168 LEU A C 1
ATOM 1305 O O . LEU A 1 168 ? 21.987 3.746 -3.564 1.00 62.06 168 LEU A O 1
ATOM 1309 N N . ALA A 1 169 ? 20.764 1.889 -3.290 1.00 55.03 169 ALA A N 1
ATOM 1310 C CA . ALA A 1 169 ? 21.875 0.954 -3.406 1.00 55.03 169 ALA A CA 1
ATOM 1311 C C . ALA A 1 169 ? 21.791 0.092 -4.673 1.00 55.03 169 ALA A C 1
ATOM 1313 O O . ALA A 1 169 ? 22.352 -1.002 -4.725 1.00 55.03 169 ALA A O 1
ATOM 1314 N N . TYR A 1 170 ? 21.158 0.623 -5.724 1.00 51.28 170 TYR A N 1
ATOM 1315 C CA . TYR A 1 170 ? 21.055 0.015 -7.055 1.00 51.28 170 TYR A CA 1
ATOM 1316 C C . TYR A 1 170 ? 22.406 -0.505 -7.602 1.00 51.28 170 TYR A C 1
ATOM 1318 O O . TYR A 1 170 ? 22.430 -1.484 -8.338 1.00 51.28 170 TYR A O 1
ATOM 1326 N N . TYR A 1 171 ? 23.537 0.083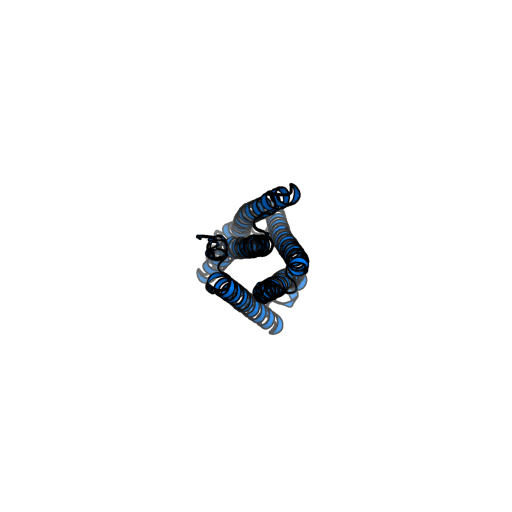 -7.185 1.00 44.97 171 TYR A N 1
ATOM 1327 C CA . TYR A 1 171 ? 24.891 -0.365 -7.549 1.00 44.97 171 TYR A CA 1
ATOM 1328 C C . TYR A 1 171 ? 25.547 -1.379 -6.592 1.00 44.97 171 TYR A C 1
ATOM 1330 O O . TYR A 1 171 ? 26.547 -1.983 -6.964 1.00 44.97 171 TYR A O 1
ATOM 1338 N N . ALA A 1 172 ? 25.022 -1.585 -5.381 1.00 45.69 172 ALA A N 1
ATOM 1339 C CA . ALA A 1 172 ? 25.599 -2.498 -4.385 1.00 45.69 172 ALA A CA 1
ATOM 1340 C C . ALA A 1 172 ? 24.877 -3.858 -4.299 1.00 45.69 172 ALA A C 1
ATOM 1342 O O . ALA A 1 172 ? 25.404 -4.791 -3.702 1.00 45.69 172 ALA A O 1
ATOM 1343 N N . TYR A 1 173 ? 23.677 -3.982 -4.881 1.00 48.12 173 TYR A N 1
ATOM 1344 C CA . TYR A 1 173 ? 22.800 -5.148 -4.691 1.00 48.12 173 TYR A CA 1
ATOM 1345 C C . TYR A 1 173 ? 22.691 -6.097 -5.889 1.00 48.12 173 TYR A C 1
ATOM 1347 O O . TYR A 1 173 ? 22.213 -7.224 -5.738 1.00 48.12 173 TYR A O 1
ATOM 1355 N N . THR A 1 174 ? 23.138 -5.690 -7.076 1.00 47.25 174 THR A N 1
ATOM 1356 C CA . THR A 1 174 ? 23.087 -6.530 -8.278 1.00 47.25 174 THR A CA 1
ATOM 1357 C C . THR A 1 174 ? 24.249 -7.525 -8.288 1.00 47.25 174 THR A C 1
ATOM 1359 O O . THR A 1 174 ? 25.257 -7.300 -8.951 1.00 47.25 174 THR A O 1
ATOM 1362 N N . GLY A 1 175 ? 24.117 -8.619 -7.533 1.00 51.97 175 GLY A N 1
ATOM 1363 C CA . GLY A 1 175 ? 25.024 -9.777 -7.603 1.00 51.97 175 GLY A CA 1
ATOM 1364 C C . GLY A 1 175 ? 25.471 -10.357 -6.260 1.00 51.97 175 GLY A C 1
ATOM 1365 O O . GLY A 1 175 ? 25.998 -11.465 -6.226 1.00 51.97 175 GLY A O 1
ATOM 1366 N N . GLU A 1 176 ? 25.231 -9.650 -5.157 1.00 62.03 176 GLU A N 1
ATOM 1367 C CA . GLU A 1 176 ? 25.666 -10.055 -3.816 1.00 62.03 176 GLU A CA 1
ATOM 1368 C C . GLU A 1 176 ? 24.581 -10.891 -3.092 1.00 62.03 176 GLU A C 1
ATOM 1370 O O . GLU A 1 176 ? 23.384 -10.603 -3.225 1.00 62.03 176 GLU A O 1
ATOM 1375 N N . PRO A 1 177 ? 24.957 -11.893 -2.267 1.00 65.38 177 PRO A N 1
ATOM 1376 C CA . PRO A 1 177 ? 24.017 -12.744 -1.524 1.00 65.38 177 PRO A CA 1
ATOM 1377 C C . PRO A 1 177 ? 23.024 -11.948 -0.662 1.00 65.38 177 PRO A C 1
ATOM 1379 O O . PRO A 1 177 ? 21.884 -12.372 -0.467 1.00 65.38 177 PRO A O 1
ATOM 1382 N N . LEU A 1 178 ? 23.443 -10.770 -0.188 1.00 66.00 178 LEU A N 1
ATOM 1383 C CA . LEU A 1 178 ? 22.629 -9.844 0.598 1.00 66.00 178 LEU A CA 1
ATOM 1384 C C . LEU A 1 178 ? 21.400 -9.338 -0.179 1.00 66.00 178 LEU A C 1
ATOM 1386 O O . LEU A 1 178 ? 20.314 -9.246 0.388 1.00 66.00 178 LEU A O 1
ATOM 1390 N N . GLY A 1 179 ? 21.539 -9.055 -1.479 1.00 66.38 179 GLY A N 1
ATOM 1391 C CA . GLY A 1 179 ? 20.429 -8.587 -2.318 1.00 66.38 179 GLY A CA 1
ATOM 1392 C C . GLY A 1 179 ? 19.383 -9.669 -2.551 1.00 66.38 179 GLY A C 1
ATOM 1393 O O . GLY A 1 179 ? 18.188 -9.421 -2.409 1.00 66.38 179 GLY A O 1
ATOM 1394 N N . CYS A 1 180 ? 19.833 -10.899 -2.813 1.00 65.62 180 CYS A N 1
ATOM 1395 C CA . CYS A 1 180 ? 18.938 -12.051 -2.930 1.00 65.62 180 CYS A CA 1
ATOM 1396 C C . CYS A 1 180 ? 18.205 -12.329 -1.611 1.00 65.62 180 CYS A C 1
ATOM 1398 O O . CYS A 1 180 ? 17.003 -12.580 -1.621 1.00 65.62 180 CYS A O 1
ATOM 1400 N N . PHE A 1 181 ? 18.904 -12.237 -0.474 1.00 71.31 181 PHE A N 1
ATOM 1401 C CA . PHE A 1 181 ? 18.295 -12.401 0.845 1.00 71.31 181 PHE A CA 1
ATOM 1402 C C . PHE A 1 181 ? 17.208 -11.354 1.116 1.00 71.31 181 PHE A C 1
ATOM 1404 O O . PHE A 1 181 ? 16.124 -11.719 1.563 1.00 71.31 181 PHE A O 1
ATOM 1411 N N . LEU A 1 182 ? 17.457 -10.077 0.808 1.00 70.56 182 LEU A N 1
ATOM 1412 C CA . LEU A 1 182 ? 16.467 -9.014 1.003 1.00 70.56 182 LEU A CA 1
ATOM 1413 C C . LEU A 1 182 ? 15.235 -9.186 0.113 1.00 70.56 182 LEU A C 1
ATOM 1415 O O . LEU A 1 182 ? 14.131 -8.975 0.597 1.00 70.56 182 LEU A O 1
ATOM 1419 N N . ILE A 1 183 ? 15.401 -9.611 -1.143 1.00 72.62 183 ILE A N 1
ATOM 1420 C CA . ILE A 1 183 ? 14.270 -9.910 -2.039 1.00 72.62 183 ILE A CA 1
ATOM 1421 C C . ILE A 1 183 ? 13.439 -11.077 -1.493 1.00 72.62 183 ILE A C 1
ATOM 1423 O O . ILE A 1 183 ? 12.215 -11.010 -1.466 1.00 72.62 183 ILE A O 1
ATOM 1427 N N . ILE A 1 184 ? 14.088 -12.150 -1.031 1.00 74.12 184 ILE A N 1
ATOM 1428 C CA . ILE A 1 184 ? 13.387 -13.298 -0.437 1.00 74.12 184 ILE A CA 1
ATOM 1429 C C . ILE A 1 184 ? 12.643 -12.875 0.832 1.00 74.12 184 ILE A C 1
ATOM 1431 O O . ILE A 1 184 ? 11.501 -13.280 1.043 1.00 74.12 184 ILE A O 1
ATOM 1435 N N . LEU A 1 185 ? 13.284 -12.066 1.676 1.00 76.94 185 LEU A N 1
ATOM 1436 C CA . LEU A 1 185 ? 12.691 -11.564 2.907 1.00 76.94 185 LEU A CA 1
ATOM 1437 C C . LEU A 1 185 ? 11.498 -10.651 2.611 1.00 76.94 185 LEU A C 1
ATOM 1439 O O . LEU A 1 185 ? 10.475 -10.788 3.270 1.00 76.94 185 LEU A O 1
ATOM 1443 N N . ASP A 1 186 ? 11.592 -9.798 1.594 1.00 76.75 186 ASP A N 1
ATOM 1444 C CA . ASP A 1 186 ? 10.489 -8.956 1.135 1.00 76.75 186 ASP A CA 1
ATOM 1445 C C . ASP A 1 186 ? 9.286 -9.788 0.683 1.00 76.75 186 ASP A C 1
ATOM 1447 O O . ASP A 1 186 ? 8.197 -9.625 1.222 1.00 76.75 186 ASP A O 1
ATOM 1451 N N . VAL A 1 187 ? 9.499 -10.780 -0.187 1.00 72.75 187 VAL A N 1
ATOM 1452 C CA . VAL A 1 187 ? 8.437 -11.695 -0.642 1.00 72.75 187 VAL A CA 1
ATOM 1453 C C . VAL A 1 187 ? 7.806 -12.455 0.528 1.00 72.75 187 VAL A C 1
ATOM 1455 O O . VAL A 1 187 ? 6.587 -12.623 0.584 1.00 72.75 187 VAL A O 1
ATOM 1458 N N . LEU A 1 188 ? 8.618 -12.920 1.483 1.00 75.94 188 LEU A N 1
ATOM 1459 C CA . LEU A 1 188 ? 8.117 -13.607 2.672 1.00 75.94 188 LEU A CA 1
ATOM 1460 C C . LEU A 1 188 ? 7.288 -12.676 3.553 1.00 75.94 188 LEU A C 1
ATOM 1462 O O . LEU A 1 188 ? 6.207 -13.073 3.980 1.00 75.94 188 LEU A O 1
ATOM 1466 N N . LEU A 1 189 ? 7.767 -11.462 3.833 1.00 76.06 189 LEU A N 1
ATOM 1467 C CA . LEU A 1 189 ? 7.040 -10.496 4.654 1.00 76.06 189 LEU A CA 1
ATOM 1468 C C . LEU A 1 189 ? 5.758 -10.037 3.963 1.00 76.06 189 LEU A C 1
ATOM 1470 O O . LEU A 1 189 ? 4.731 -9.947 4.631 1.00 76.06 189 LEU A O 1
ATOM 1474 N N . ASP A 1 190 ? 5.797 -9.792 2.658 1.00 73.38 190 ASP A N 1
ATOM 1475 C CA . ASP A 1 190 ? 4.653 -9.344 1.869 1.00 73.38 190 ASP A CA 1
ATOM 1476 C C . ASP A 1 190 ? 3.535 -10.392 1.856 1.00 73.38 190 ASP A C 1
ATOM 1478 O O . ASP A 1 190 ? 2.408 -10.124 2.283 1.00 73.38 190 ASP A O 1
ATOM 1482 N N . ILE A 1 191 ? 3.861 -11.640 1.506 1.00 74.44 191 ILE A N 1
ATOM 1483 C CA . ILE A 1 191 ? 2.882 -12.736 1.474 1.00 74.44 191 ILE A CA 1
ATOM 1484 C C . ILE A 1 191 ? 2.400 -13.082 2.886 1.00 74.44 191 ILE A C 1
ATOM 1486 O O . ILE A 1 191 ? 1.196 -13.223 3.116 1.00 74.44 191 ILE A O 1
ATOM 1490 N N . TYR A 1 192 ? 3.318 -13.234 3.846 1.00 72.81 192 TYR A N 1
ATOM 1491 C CA . TYR A 1 192 ? 2.975 -13.707 5.186 1.00 72.81 192 TYR A CA 1
ATOM 1492 C C . TYR A 1 192 ? 2.176 -12.670 5.975 1.00 72.81 192 TYR A C 1
ATOM 1494 O O . TYR A 1 192 ? 1.154 -13.016 6.568 1.00 72.81 192 TYR A O 1
ATOM 1502 N N . LEU A 1 193 ? 2.592 -11.398 5.980 1.00 72.12 193 LEU A N 1
ATOM 1503 C CA . LEU A 1 193 ? 1.875 -10.355 6.721 1.00 72.12 193 LEU A CA 1
ATOM 1504 C C . LEU A 1 193 ? 0.508 -10.087 6.095 1.00 72.12 193 LEU A C 1
ATOM 1506 O O . LEU A 1 193 ? -0.473 -9.987 6.834 1.00 72.12 193 LEU A O 1
ATOM 1510 N N . THR A 1 194 ? 0.410 -10.073 4.764 1.00 71.56 194 THR A N 1
ATOM 1511 C CA . THR A 1 194 ? -0.878 -9.943 4.071 1.00 71.56 194 THR A CA 1
ATOM 1512 C C . THR A 1 194 ? -1.800 -11.113 4.402 1.00 71.56 194 THR A C 1
ATOM 1514 O O . THR A 1 194 ? -2.951 -10.898 4.786 1.00 71.56 194 THR A O 1
ATOM 1517 N N . PHE A 1 195 ? -1.301 -12.352 4.358 1.00 73.94 195 PHE A N 1
ATOM 1518 C CA . PHE A 1 195 ? -2.077 -13.535 4.736 1.00 73.94 195 PHE A CA 1
ATOM 1519 C C . PHE A 1 195 ? -2.570 -13.463 6.186 1.00 73.94 195 PHE A C 1
ATOM 1521 O O . PHE A 1 195 ? -3.755 -13.670 6.445 1.00 73.94 195 PHE A O 1
ATOM 1528 N N . VAL A 1 196 ? -1.698 -13.115 7.136 1.00 73.50 196 VAL A N 1
ATOM 1529 C CA . VAL A 1 196 ? -2.068 -12.991 8.554 1.00 73.50 196 VAL A CA 1
ATOM 1530 C C . VAL A 1 196 ? -3.124 -11.902 8.756 1.00 73.50 196 VAL A C 1
ATOM 1532 O O . VAL A 1 196 ? -4.091 -12.124 9.487 1.00 73.50 196 VAL A O 1
ATOM 1535 N N . VAL A 1 197 ? -2.995 -10.751 8.090 1.00 73.38 197 VAL A N 1
ATOM 1536 C CA . VAL A 1 197 ? -3.990 -9.670 8.157 1.00 73.38 197 VAL A CA 1
ATOM 1537 C C . VAL A 1 197 ? -5.334 -10.127 7.584 1.00 73.38 197 VAL A C 1
ATOM 1539 O O . VAL A 1 197 ? -6.360 -9.921 8.231 1.00 73.38 197 VAL A O 1
ATOM 1542 N N . LEU A 1 198 ? -5.351 -10.808 6.435 1.00 74.06 198 LEU A N 1
ATOM 1543 C CA . LEU A 1 198 ? -6.581 -11.344 5.838 1.00 74.06 198 LEU A CA 1
ATOM 1544 C C . LEU A 1 198 ? -7.243 -12.405 6.723 1.00 74.06 198 LEU A C 1
ATOM 1546 O O . LEU A 1 198 ? -8.458 -12.373 6.907 1.00 74.06 198 LEU A O 1
ATOM 1550 N N . VAL A 1 199 ? -6.465 -13.309 7.323 1.00 74.75 199 VAL A N 1
ATOM 1551 C CA . VAL A 1 199 ? -6.981 -14.320 8.259 1.00 74.75 199 VAL A CA 1
ATOM 1552 C C . VAL A 1 199 ? -7.581 -13.656 9.494 1.00 74.75 199 VAL A C 1
ATOM 1554 O O . VAL A 1 199 ? -8.664 -14.039 9.933 1.00 74.75 199 VAL A O 1
ATOM 1557 N N . LEU A 1 200 ? -6.926 -12.639 10.054 1.00 72.12 200 LEU A N 1
ATOM 1558 C CA . LEU A 1 200 ? -7.456 -11.923 11.212 1.00 72.12 200 LEU A CA 1
ATOM 1559 C C . LEU A 1 200 ? -8.725 -11.128 10.869 1.00 72.12 200 LEU A C 1
ATOM 1561 O O . LEU A 1 200 ? -9.670 -11.141 11.661 1.00 72.12 200 LEU A O 1
ATOM 1565 N N . LEU A 1 201 ? -8.782 -10.498 9.691 1.00 70.44 201 LEU A N 1
ATOM 1566 C CA . LEU A 1 201 ? -9.990 -9.849 9.169 1.00 70.44 201 LEU A CA 1
ATOM 1567 C C . LEU A 1 201 ? -11.124 -10.864 8.977 1.00 70.44 201 LEU A C 1
ATOM 1569 O O . LEU A 1 201 ? -12.243 -10.623 9.425 1.00 70.44 201 LEU A O 1
ATOM 1573 N N . TYR A 1 202 ? -10.833 -12.028 8.396 1.00 74.44 202 TYR A N 1
ATOM 1574 C CA . TYR A 1 202 ? -11.800 -13.111 8.234 1.00 74.44 202 TYR A CA 1
ATOM 1575 C C . TYR A 1 202 ? -12.323 -13.610 9.584 1.00 74.44 202 TYR A C 1
ATOM 1577 O O . TYR A 1 202 ? -13.528 -13.721 9.769 1.00 74.44 202 TYR A O 1
ATOM 1585 N N . VAL A 1 203 ? -11.451 -13.845 10.568 1.00 71.25 203 VAL A N 1
ATOM 1586 C CA . VAL A 1 203 ? -11.854 -14.281 11.919 1.00 71.25 203 VAL A CA 1
ATOM 1587 C C . VAL A 1 203 ? -12.705 -13.226 12.631 1.00 71.25 203 VAL A C 1
ATOM 1589 O O . VAL A 1 203 ? -13.589 -13.584 13.413 1.00 71.25 203 VAL A O 1
ATOM 1592 N N . LEU A 1 204 ? -12.451 -11.938 12.383 1.00 66.44 204 LEU A N 1
ATOM 1593 C CA . LEU A 1 204 ? -13.266 -10.840 12.906 1.00 66.44 204 LEU A CA 1
ATOM 1594 C C . LEU A 1 204 ? -14.668 -10.817 12.285 1.00 66.44 204 LEU A C 1
ATOM 1596 O O . LEU A 1 204 ? -15.625 -10.547 13.004 1.00 66.44 204 LEU A O 1
ATOM 1600 N N . VAL A 1 205 ? -14.790 -11.126 10.991 1.00 65.75 205 VAL A N 1
ATOM 1601 C CA . VAL A 1 205 ? -16.071 -11.144 10.263 1.00 65.75 205 VAL A CA 1
ATOM 1602 C C . VAL A 1 205 ? -16.863 -12.437 10.504 1.00 65.75 205 VAL A C 1
ATOM 1604 O O . VAL A 1 205 ? -18.072 -12.384 10.689 1.00 65.75 205 VAL A O 1
ATOM 1607 N N . ALA A 1 206 ? -16.198 -13.594 10.526 1.00 61.84 206 ALA A N 1
ATOM 1608 C CA . ALA A 1 206 ? -16.831 -14.916 10.537 1.00 61.84 206 ALA A CA 1
ATOM 1609 C C . ALA A 1 206 ? -17.270 -15.403 11.928 1.00 61.84 206 ALA A C 1
ATOM 1611 O O . ALA A 1 206 ? -17.966 -16.409 12.041 1.00 61.84 206 ALA A O 1
ATOM 1612 N N . LYS A 1 207 ? -16.849 -14.744 13.014 1.00 58.62 207 LYS A N 1
ATOM 1613 C CA . LYS A 1 207 ? -17.334 -15.096 14.354 1.00 58.62 207 LYS A CA 1
ATOM 1614 C C . LYS A 1 207 ? -18.665 -14.404 14.627 1.00 58.62 207 LYS A C 1
ATOM 1616 O O . LYS A 1 207 ? -18.671 -13.229 14.976 1.00 58.62 207 LYS A O 1
ATOM 1621 N N . ASP A 1 208 ? -19.750 -15.178 14.635 1.00 47.91 208 ASP A N 1
ATOM 1622 C CA . ASP A 1 208 ? -21.112 -14.723 14.977 1.00 47.91 208 ASP A CA 1
ATOM 1623 C C . ASP A 1 208 ? -21.206 -13.962 16.312 1.00 47.91 208 ASP A C 1
ATOM 1625 O O . ASP A 1 208 ? -22.032 -13.072 16.470 1.00 47.91 208 ASP A O 1
ATOM 1629 N N . LYS A 1 209 ? -20.303 -14.224 17.271 1.00 50.16 209 LYS A N 1
ATOM 1630 C CA . LYS A 1 209 ? -20.206 -13.464 18.538 1.00 50.16 209 LYS A CA 1
ATOM 1631 C C . LYS A 1 209 ? -19.814 -11.988 18.373 1.00 50.16 209 LYS A C 1
ATOM 1633 O O . LYS A 1 209 ? -19.954 -11.223 19.323 1.00 50.16 209 LYS A O 1
ATOM 1638 N N . TYR A 1 210 ? -19.272 -11.612 17.220 1.00 48.97 210 TYR A N 1
ATOM 1639 C CA . TYR A 1 210 ? -18.916 -10.241 16.849 1.00 48.97 210 TYR A CA 1
ATOM 1640 C C . TYR A 1 210 ? -19.704 -9.759 15.631 1.00 48.97 210 TYR A C 1
ATOM 1642 O O . TYR A 1 210 ? -19.459 -8.644 15.168 1.00 48.97 210 TYR A O 1
ATOM 1650 N N . ALA A 1 211 ? -20.639 -10.572 15.121 1.00 44.81 211 ALA A N 1
ATOM 1651 C CA . ALA A 1 211 ? -21.567 -10.136 14.101 1.00 44.81 211 ALA A CA 1
ATOM 1652 C C . ALA A 1 211 ? -22.358 -8.966 14.682 1.00 44.81 211 ALA A C 1
ATOM 1654 O O . ALA A 1 211 ? -23.079 -9.073 15.668 1.00 44.81 211 ALA A O 1
ATOM 1655 N N . VAL A 1 212 ? -22.176 -7.819 14.047 1.00 47.59 212 VAL A N 1
ATOM 1656 C CA . VAL A 1 212 ? -22.704 -6.490 14.392 1.00 47.59 212 VAL A CA 1
ATOM 1657 C C . VAL A 1 212 ? -24.241 -6.431 14.362 1.00 47.59 212 VAL A C 1
ATOM 1659 O O . VAL A 1 212 ? -24.844 -5.394 14.610 1.00 47.59 212 VAL A O 1
ATOM 1662 N N . TRP A 1 213 ? -24.882 -7.567 14.113 1.00 40.47 213 TRP A N 1
ATOM 1663 C CA . TRP A 1 213 ? -26.313 -7.767 14.058 1.00 40.47 213 TRP A CA 1
ATOM 1664 C C . TRP A 1 213 ? -26.716 -8.881 15.024 1.00 40.47 213 TRP A C 1
ATOM 1666 O O . TRP A 1 213 ? -27.036 -9.991 14.614 1.00 40.47 213 TRP A O 1
ATOM 1676 N N . GLN A 1 214 ? -26.743 -8.577 16.320 1.00 38.88 214 GLN A N 1
ATOM 1677 C CA . GLN A 1 214 ? -27.842 -9.096 17.125 1.00 38.88 214 GLN A CA 1
ATOM 1678 C C . GLN A 1 214 ? -28.924 -8.014 17.113 1.00 38.88 214 GLN A C 1
ATOM 1680 O O . GLN A 1 214 ? -28.740 -6.983 17.765 1.00 38.88 214 GLN A O 1
ATOM 1685 N N . PRO A 1 215 ? -30.018 -8.175 16.340 1.00 39.34 215 PRO A N 1
ATOM 1686 C CA . PRO A 1 215 ? -31.210 -7.389 16.605 1.00 39.34 215 PRO A CA 1
ATOM 1687 C C . PRO A 1 215 ? -31.613 -7.644 18.060 1.00 39.34 215 PRO A C 1
ATOM 1689 O O . PRO A 1 215 ? -31.462 -8.754 18.569 1.00 39.34 215 PRO A O 1
ATOM 1692 N N . GLN A 1 216 ? -32.038 -6.583 18.736 1.00 40.72 216 GLN A N 1
ATOM 1693 C CA . GLN A 1 216 ? -32.422 -6.542 20.142 1.00 40.72 216 GLN A CA 1
ATOM 1694 C C . GLN A 1 216 ? -33.548 -7.541 20.486 1.00 40.72 216 GLN A C 1
ATOM 1696 O O . GLN A 1 216 ? -34.680 -7.147 20.733 1.00 40.72 216 GLN A O 1
ATOM 1701 N N . GLU A 1 217 ? -33.262 -8.836 20.591 1.00 39.88 217 GLU A N 1
ATOM 1702 C CA . GLU A 1 217 ? -34.211 -9.798 21.174 1.00 39.88 217 GLU A CA 1
ATOM 1703 C C . GLU A 1 217 ? -34.226 -9.754 22.713 1.00 39.88 217 GLU A C 1
ATOM 1705 O O . GLU A 1 217 ? -34.967 -10.499 23.350 1.00 39.88 217 GLU A O 1
ATOM 1710 N N . GLN A 1 218 ? -33.444 -8.866 23.341 1.00 37.59 218 GLN A N 1
ATOM 1711 C CA . GLN A 1 218 ? -33.397 -8.743 24.803 1.00 37.59 218 GLN A CA 1
ATOM 1712 C C . GLN A 1 218 ? -34.141 -7.540 25.396 1.00 37.59 218 GLN A C 1
ATOM 1714 O O . GLN A 1 218 ? -34.358 -7.545 26.603 1.00 37.59 218 GLN A O 1
ATOM 1719 N N . GLU A 1 219 ? -34.632 -6.580 24.603 1.00 38.78 219 GLU A N 1
ATOM 1720 C CA . GLU A 1 219 ? -35.490 -5.504 25.145 1.00 38.78 219 GLU A CA 1
ATOM 1721 C C . GLU A 1 219 ? -36.987 -5.866 25.189 1.00 38.78 219 GLU A C 1
ATOM 1723 O O . GLU A 1 219 ? -37.745 -5.222 25.902 1.00 38.78 219 GLU A O 1
ATOM 1728 N N . GLN A 1 220 ? -37.428 -6.954 24.545 1.00 38.09 220 GLN A N 1
ATOM 1729 C CA . GLN A 1 220 ? -38.850 -7.344 24.528 1.00 38.09 220 GLN A CA 1
ATOM 1730 C C . GLN A 1 220 ? -39.284 -8.375 25.586 1.00 38.09 220 GLN A C 1
ATOM 1732 O O . GLN A 1 220 ? -40.452 -8.753 25.615 1.00 38.09 220 GLN A O 1
ATOM 1737 N N . LYS A 1 221 ? -38.397 -8.829 26.485 1.00 39.22 221 LYS A N 1
ATOM 1738 C CA . LYS A 1 221 ? -38.768 -9.782 27.558 1.00 39.22 221 LYS A CA 1
ATOM 1739 C C . LYS A 1 221 ? -38.906 -9.185 28.960 1.00 39.22 221 LYS A C 1
ATOM 1741 O O . LYS A 1 221 ? -39.212 -9.934 29.883 1.00 39.22 221 LYS A O 1
ATOM 1746 N N . GLN A 1 222 ? -38.727 -7.875 29.136 1.00 38.28 222 GLN A N 1
ATOM 1747 C CA . GLN A 1 222 ? -38.930 -7.216 30.437 1.00 38.28 222 GLN A CA 1
ATOM 1748 C C . GLN A 1 222 ? -40.092 -6.218 30.489 1.00 38.28 222 GLN A C 1
ATOM 1750 O O . GLN A 1 222 ? -40.453 -5.785 31.578 1.00 38.28 222 GLN A O 1
ATOM 1755 N N . GLU A 1 223 ? -40.762 -5.953 29.368 1.00 41.84 223 GLU A N 1
ATOM 1756 C CA . GLU A 1 223 ? -42.018 -5.195 29.339 1.00 41.84 223 GLU A CA 1
ATOM 1757 C C . GLU A 1 223 ? -43.204 -6.109 28.997 1.00 41.84 223 GLU A C 1
ATOM 1759 O O . GLU A 1 223 ? -43.868 -5.981 27.975 1.00 41.84 223 GLU A O 1
ATOM 1764 N N . GLN A 1 224 ? -43.486 -7.060 29.886 1.00 35.75 224 GLN A N 1
ATOM 1765 C CA . GLN A 1 224 ? -44.847 -7.561 30.070 1.00 35.75 224 GLN A CA 1
ATOM 1766 C C . GLN A 1 224 ? -45.207 -7.447 31.553 1.00 35.75 224 GLN A C 1
ATOM 1768 O O . GLN A 1 224 ? -44.915 -8.357 32.328 1.00 35.75 224 GLN A O 1
ATOM 1773 N N . PRO A 1 225 ? -45.867 -6.360 31.978 1.00 46.50 225 PRO A N 1
ATOM 1774 C CA . PRO A 1 225 ? -46.822 -6.442 33.059 1.00 46.50 225 PRO A CA 1
ATOM 1775 C C . PRO A 1 225 ? -48.156 -6.876 32.441 1.00 46.50 225 PRO A C 1
ATOM 1777 O O . PRO A 1 225 ? -48.835 -6.085 31.790 1.00 46.50 225 PRO A O 1
ATOM 1780 N N . VAL A 1 226 ? -48.534 -8.140 32.618 1.00 40.78 226 VAL A N 1
ATOM 1781 C CA . VAL A 1 226 ? -49.918 -8.571 32.393 1.00 40.78 226 VAL A CA 1
ATOM 1782 C C . VAL A 1 226 ? -50.380 -9.318 33.638 1.00 40.78 226 VAL A C 1
ATOM 1784 O O . VAL A 1 226 ? -50.065 -10.489 33.806 1.00 40.78 226 VAL A O 1
ATOM 1787 N N . VAL A 1 227 ? -51.042 -8.526 34.490 1.00 42.34 227 VAL A N 1
ATOM 1788 C CA . VAL A 1 227 ? -52.171 -8.812 35.401 1.00 42.34 227 VAL A CA 1
ATOM 1789 C C . VAL A 1 227 ? -52.154 -10.132 36.167 1.00 42.34 227 VAL A C 1
ATOM 1791 O O . VAL A 1 227 ? -52.406 -11.190 35.554 1.00 42.34 227 VAL A O 1
#